Protein AF-A0A9X3EVM7-F1 (afdb_monomer_lite)

Sequence (196 aa):
MRPDPDLARRLELAEHIQRQWYPSWTSAWLKAVPASAVLESIHREALAEAGADPSALVTARRAVVQTFLEDHFSLCTPEDAPYCTFVDGTWRAIDRAEMLACADRLLATARARIVEVEAEEAAERAEAEQGGWLDAVSPSRLADRMIDLDALRRWFTAELWADPEPTWFTNTRPGFTGEPAVVGIDDHVITILWLP

pLDDT: mean 87.5, std 10.04, range [52.53, 96.94]

Structure (mmCIF, N/CA/C/O backbone):
data_AF-A0A9X3EVM7-F1
#
_entry.id   AF-A0A9X3EVM7-F1
#
loop_
_atom_site.group_PDB
_atom_site.id
_atom_site.type_symbol
_atom_site.label_atom_id
_atom_site.label_alt_id
_atom_site.label_comp_id
_atom_site.label_asym_id
_atom_site.label_entity_id
_atom_site.label_seq_id
_atom_site.pdbx_PDB_ins_code
_atom_site.Cartn_x
_atom_site.Cartn_y
_atom_site.Cartn_z
_atom_site.occupancy
_atom_site.B_iso_or_equiv
_atom_site.auth_seq_id
_atom_site.auth_comp_id
_atom_site.auth_asym_id
_atom_site.auth_atom_id
_atom_site.pdbx_PDB_model_num
ATOM 1 N N . MET A 1 1 ? 6.622 -7.339 -25.279 1.00 52.53 1 MET A N 1
ATOM 2 C CA . MET A 1 1 ? 5.806 -7.701 -24.101 1.00 52.53 1 MET A CA 1
ATOM 3 C C . MET A 1 1 ? 4.960 -8.913 -24.437 1.00 52.53 1 MET A C 1
ATOM 5 O O . MET A 1 1 ? 4.351 -8.918 -25.502 1.00 52.53 1 MET A O 1
ATOM 9 N N . ARG A 1 2 ? 4.942 -9.942 -23.582 1.00 54.25 2 ARG A N 1
ATOM 10 C CA . ARG A 1 2 ? 3.864 -10.941 -23.626 1.00 54.25 2 ARG A CA 1
ATOM 11 C C . ARG A 1 2 ? 2.599 -10.290 -23.047 1.00 54.25 2 ARG A C 1
ATOM 13 O O . ARG A 1 2 ? 2.745 -9.504 -22.117 1.00 54.25 2 ARG A O 1
ATOM 20 N N . PRO A 1 3 ? 1.406 -10.558 -23.597 1.00 61.84 3 PRO A N 1
ATOM 21 C CA . PRO A 1 3 ? 0.168 -10.067 -23.007 1.00 61.84 3 PRO A CA 1
ATOM 22 C C . PRO A 1 3 ? -0.021 -10.681 -21.615 1.00 61.84 3 PRO A C 1
ATOM 24 O O . PRO A 1 3 ? 0.099 -11.897 -21.469 1.00 61.84 3 PRO A O 1
ATOM 27 N N . ASP A 1 4 ? -0.287 -9.835 -20.620 1.00 74.44 4 ASP A N 1
ATOM 28 C CA . ASP A 1 4 ? -0.693 -10.249 -19.277 1.00 74.44 4 ASP A CA 1
ATOM 29 C C . ASP A 1 4 ? -2.170 -10.693 -19.335 1.00 74.44 4 ASP A C 1
ATOM 31 O O . ASP A 1 4 ? -3.042 -9.859 -19.609 1.00 74.44 4 ASP A O 1
ATOM 35 N N . PRO A 1 5 ? -2.466 -11.996 -19.152 1.00 72.38 5 PRO A N 1
ATOM 36 C CA . PRO A 1 5 ? -3.821 -12.527 -19.282 1.00 72.38 5 PRO A CA 1
ATOM 37 C C . PRO A 1 5 ? -4.778 -12.005 -18.201 1.00 72.38 5 PRO A C 1
ATOM 39 O O . PRO A 1 5 ? -5.986 -12.009 -18.429 1.00 72.38 5 PRO A O 1
ATOM 42 N N . ASP A 1 6 ? -4.253 -11.506 -17.078 1.00 86.56 6 ASP A N 1
ATOM 43 C CA . ASP A 1 6 ? -5.030 -11.043 -15.926 1.00 86.56 6 ASP A CA 1
ATOM 44 C C . ASP A 1 6 ? -5.002 -9.515 -15.762 1.00 86.56 6 ASP A C 1
ATOM 46 O O . ASP A 1 6 ? -5.509 -8.977 -14.774 1.00 86.56 6 ASP A O 1
ATOM 50 N N . LEU A 1 7 ? -4.470 -8.785 -16.749 1.00 90.06 7 LEU A N 1
ATOM 51 C CA . LEU A 1 7 ? -4.334 -7.328 -16.693 1.00 90.06 7 LEU A CA 1
ATOM 52 C C . LEU A 1 7 ? -5.656 -6.618 -16.372 1.00 90.06 7 LEU A C 1
ATOM 54 O O . LEU A 1 7 ? -5.685 -5.729 -15.526 1.00 90.06 7 LEU A O 1
ATOM 58 N N . ALA A 1 8 ? -6.757 -7.016 -17.015 1.00 92.06 8 ALA A N 1
ATOM 59 C CA . ALA A 1 8 ? -8.066 -6.404 -16.778 1.00 92.06 8 ALA A CA 1
ATOM 60 C C . ALA A 1 8 ? -8.492 -6.533 -15.306 1.00 92.06 8 ALA A C 1
ATOM 62 O O . ALA A 1 8 ? -8.832 -5.538 -14.671 1.00 92.06 8 ALA A O 1
ATOM 63 N N . ARG A 1 9 ? -8.356 -7.736 -14.733 1.00 92.62 9 ARG A N 1
ATOM 64 C CA . ARG A 1 9 ? -8.638 -8.002 -13.318 1.00 92.62 9 ARG A CA 1
ATOM 65 C C . ARG A 1 9 ? -7.741 -7.168 -12.402 1.00 92.62 9 ARG A C 1
ATOM 67 O O . ARG A 1 9 ? -8.215 -6.645 -11.398 1.00 92.62 9 ARG A O 1
ATOM 74 N N . ARG A 1 10 ? -6.448 -7.045 -12.716 1.00 92.38 10 ARG A N 1
ATOM 75 C CA . ARG A 1 10 ? -5.501 -6.247 -11.916 1.00 92.38 10 ARG A CA 1
ATOM 76 C C . ARG A 1 10 ? -5.881 -4.771 -11.896 1.00 92.38 10 ARG A C 1
ATOM 78 O O . ARG A 1 10 ? -5.820 -4.141 -10.844 1.00 92.38 10 ARG A O 1
ATOM 85 N N . LEU A 1 11 ? -6.296 -4.231 -13.040 1.00 93.50 11 LEU A N 1
ATOM 86 C CA . LEU A 1 11 ? -6.745 -2.844 -13.150 1.00 93.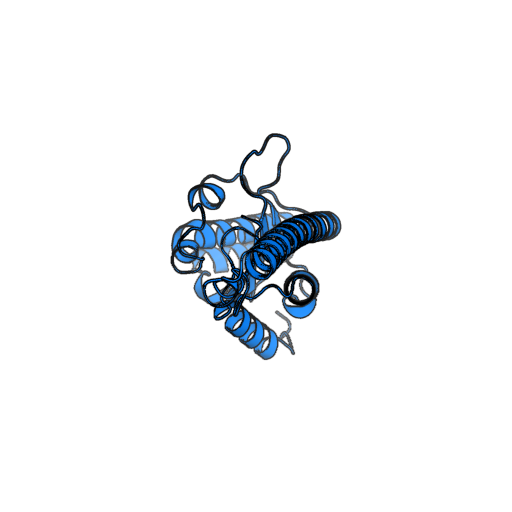50 11 LEU A CA 1
ATOM 87 C C . LEU A 1 11 ? -8.077 -2.617 -12.421 1.00 93.50 11 LEU A C 1
ATOM 89 O O . LEU A 1 11 ? -8.209 -1.621 -11.714 1.00 93.50 11 LEU A O 1
ATOM 93 N N . GLU A 1 12 ? -9.020 -3.557 -12.513 1.00 94.50 12 GLU A N 1
ATOM 94 C CA . GLU A 1 12 ? -10.265 -3.530 -11.731 1.00 94.50 12 GLU A CA 1
ATOM 95 C C . GLU A 1 12 ? -9.990 -3.586 -10.222 1.00 94.50 12 GLU A C 1
ATOM 97 O O . GLU A 1 12 ? -10.586 -2.834 -9.450 1.00 94.50 12 GLU A O 1
ATOM 102 N N . LEU A 1 13 ? -9.051 -4.433 -9.788 1.00 94.69 13 LEU A N 1
ATOM 103 C CA . LEU A 1 13 ? -8.625 -4.496 -8.393 1.00 94.69 13 LEU A CA 1
ATOM 104 C C . LEU A 1 13 ? -7.981 -3.177 -7.951 1.00 94.69 13 LEU A C 1
ATOM 106 O O . LEU A 1 13 ? -8.295 -2.682 -6.870 1.00 94.69 13 LEU A O 1
ATOM 110 N N . ALA A 1 14 ? -7.114 -2.588 -8.776 1.00 92.81 14 ALA A N 1
ATOM 111 C CA . ALA A 1 14 ? -6.500 -1.302 -8.472 1.00 92.81 14 ALA A CA 1
ATOM 112 C C . ALA A 1 14 ? -7.560 -0.199 -8.297 1.00 92.81 14 ALA A C 1
ATOM 114 O O . ALA A 1 14 ? -7.522 0.553 -7.324 1.00 92.81 14 ALA A O 1
ATOM 115 N N . GLU A 1 15 ? -8.560 -0.156 -9.178 1.00 91.88 15 GLU A N 1
ATOM 116 C CA . GLU A 1 15 ? -9.688 0.770 -9.068 1.00 91.88 15 GLU A CA 1
ATOM 117 C C . GLU A 1 15 ? -10.560 0.501 -7.829 1.00 91.88 15 GLU A C 1
ATOM 119 O O . GLU A 1 15 ? -11.020 1.435 -7.170 1.00 91.88 15 GLU A O 1
ATOM 124 N N . HIS A 1 16 ? -10.775 -0.765 -7.471 1.00 92.75 16 HIS A N 1
ATOM 125 C CA . HIS A 1 16 ? -11.493 -1.125 -6.252 1.00 92.75 16 HIS A CA 1
ATOM 126 C C . HIS A 1 16 ? -10.761 -0.644 -4.993 1.00 92.75 16 HIS A C 1
ATOM 128 O O . HIS A 1 16 ? -11.382 0.000 -4.143 1.00 92.75 16 HIS A O 1
ATOM 134 N N . ILE A 1 17 ? -9.455 -0.921 -4.894 1.00 91.88 17 ILE A N 1
ATOM 135 C CA . ILE A 1 17 ? -8.573 -0.461 -3.808 1.00 91.88 17 ILE A CA 1
ATOM 136 C C . ILE A 1 17 ? -8.649 1.060 -3.691 1.00 91.88 17 ILE A C 1
ATOM 138 O O . ILE A 1 17 ? -8.731 1.593 -2.586 1.00 91.88 17 ILE A O 1
ATOM 142 N N . GLN A 1 18 ? -8.684 1.752 -4.831 1.00 86.94 18 GLN A N 1
ATOM 143 C CA . GLN A 1 18 ? -8.706 3.204 -4.884 1.00 86.94 18 GLN A CA 1
ATOM 144 C C . GLN A 1 18 ? -9.937 3.845 -4.238 1.00 86.94 18 GLN A C 1
ATOM 146 O O . GLN A 1 18 ? -9.876 4.990 -3.791 1.00 86.94 18 GLN A O 1
ATOM 151 N N . ARG A 1 19 ? -11.061 3.133 -4.213 1.00 87.06 19 ARG A N 1
ATOM 152 C CA . ARG A 1 19 ? -12.331 3.633 -3.675 1.00 87.06 19 ARG A CA 1
ATOM 153 C C . ARG A 1 19 ? -12.513 3.311 -2.189 1.00 87.06 19 ARG A C 1
ATOM 155 O O . ARG A 1 19 ? -13.513 3.734 -1.614 1.00 87.06 19 ARG A O 1
ATOM 162 N N . GLN A 1 20 ? -11.598 2.551 -1.583 1.00 87.25 20 GLN A N 1
ATOM 163 C CA . GLN A 1 20 ? -11.695 2.173 -0.175 1.00 87.25 20 GLN A CA 1
ATOM 164 C C . GLN A 1 20 ? -11.363 3.349 0.742 1.00 87.25 20 GLN A C 1
ATOM 166 O O . GLN A 1 20 ? -10.470 4.147 0.457 1.00 87.25 20 GLN A O 1
ATOM 171 N N . TRP A 1 21 ? -12.069 3.425 1.870 1.00 85.12 21 TRP A N 1
ATOM 172 C CA . TRP A 1 21 ? -11.836 4.447 2.882 1.00 85.12 21 TRP A CA 1
ATOM 173 C C . TRP A 1 21 ? -11.027 3.880 4.040 1.00 85.12 21 TRP A C 1
ATOM 175 O O . TRP A 1 21 ? -11.500 3.006 4.764 1.00 85.12 21 TRP A O 1
ATOM 185 N N . TYR A 1 22 ? -9.815 4.385 4.232 1.00 83.44 22 TYR A N 1
ATOM 186 C CA . TYR A 1 22 ? -8.898 3.900 5.259 1.00 83.44 22 TYR A CA 1
ATOM 187 C C . TYR A 1 22 ? -8.886 4.836 6.472 1.00 83.44 22 TYR A C 1
ATOM 189 O O . TYR A 1 22 ? -9.041 6.050 6.310 1.00 83.44 22 TYR A O 1
ATOM 197 N N . PRO A 1 23 ? -8.707 4.316 7.695 1.00 78.06 23 PRO A N 1
ATOM 198 C CA . PRO A 1 23 ? -8.481 5.155 8.860 1.00 78.06 23 PRO A CA 1
ATOM 199 C C . PRO A 1 23 ? -7.069 5.753 8.797 1.00 78.06 23 PRO A C 1
ATOM 201 O O . PRO A 1 23 ? -6.090 5.045 8.566 1.00 78.06 23 PRO A O 1
ATOM 204 N N . SER A 1 24 ? -6.969 7.062 9.021 1.00 72.44 24 SER A N 1
ATOM 205 C CA . SER A 1 24 ? -5.742 7.835 8.803 1.00 72.44 24 SER A CA 1
ATOM 206 C C . SER A 1 24 ? -4.632 7.612 9.836 1.00 72.44 24 SER A C 1
ATOM 208 O O . SER A 1 24 ? -3.521 8.049 9.584 1.00 72.44 24 SER A O 1
ATOM 210 N N . TRP A 1 25 ? -4.888 6.938 10.966 1.00 78.19 25 TRP A N 1
ATOM 211 C CA . TRP A 1 25 ? -3.925 6.855 12.085 1.00 78.19 25 TRP A CA 1
ATOM 212 C C . TRP A 1 25 ? -3.721 5.447 12.679 1.00 78.19 25 TRP A C 1
ATOM 214 O O . TRP A 1 25 ? -2.685 5.170 13.291 1.00 78.19 25 TRP A O 1
ATOM 224 N N . THR A 1 26 ? -4.665 4.519 12.491 1.00 83.19 26 THR A N 1
ATOM 225 C CA . THR A 1 26 ? -4.619 3.185 13.129 1.00 83.19 26 THR A CA 1
ATOM 226 C C . THR A 1 26 ? -4.317 2.020 12.219 1.00 83.19 26 THR A C 1
ATOM 228 O O . THR A 1 26 ? -3.910 0.975 12.718 1.00 83.19 26 THR A O 1
ATOM 231 N N . SER A 1 27 ? -4.499 2.155 10.910 1.00 85.44 27 SER A N 1
ATOM 232 C CA . SER A 1 27 ? -4.288 1.042 9.987 1.00 85.44 27 SER A CA 1
ATOM 233 C C . SER A 1 27 ? -3.271 1.389 8.915 1.00 85.44 27 SER A C 1
ATOM 235 O O . SER A 1 27 ? -3.117 2.552 8.550 1.00 85.44 27 SER A O 1
ATOM 237 N N . ALA A 1 28 ? -2.638 0.361 8.361 1.00 90.38 28 ALA A N 1
ATOM 238 C CA . ALA A 1 28 ? -1.963 0.500 7.086 1.00 90.38 28 ALA A CA 1
ATOM 239 C C . ALA A 1 28 ? -3.005 0.647 5.974 1.00 90.38 28 ALA A C 1
ATOM 241 O O . ALA A 1 28 ? -4.069 0.029 6.034 1.00 90.38 28 ALA A O 1
ATOM 242 N N . TRP A 1 29 ? -2.674 1.390 4.926 1.00 88.94 29 TRP A N 1
ATOM 243 C CA . TRP A 1 29 ? -3.506 1.455 3.731 1.00 88.94 29 TRP A CA 1
ATOM 244 C C . TRP A 1 29 ? -2.706 1.247 2.463 1.00 88.94 29 TRP A C 1
ATOM 246 O O . TRP A 1 29 ? -1.479 1.372 2.428 1.00 88.94 29 TRP A O 1
ATOM 256 N N . LEU A 1 30 ? -3.447 0.889 1.419 1.00 91.62 30 LEU A N 1
ATOM 257 C CA . LEU A 1 30 ? -2.920 0.538 0.119 1.00 91.62 30 LEU A CA 1
ATOM 258 C C . LEU A 1 30 ? -3.487 1.477 -0.938 1.00 91.62 30 LEU A C 1
ATOM 260 O O . LEU A 1 30 ? -4.699 1.649 -1.066 1.00 91.62 30 LEU A O 1
ATOM 264 N N . LYS A 1 31 ? -2.586 2.021 -1.743 1.00 90.50 31 LYS A N 1
ATOM 265 C CA . LYS A 1 31 ? -2.892 2.680 -3.004 1.00 90.50 31 LYS A CA 1
ATOM 266 C C . LYS A 1 31 ? -2.546 1.763 -4.161 1.00 90.50 31 LYS A C 1
ATOM 268 O O . LYS A 1 31 ? -1.482 1.146 -4.146 1.00 90.50 31 LYS A O 1
ATOM 273 N N . ALA A 1 32 ? -3.366 1.774 -5.204 1.00 92.06 32 ALA A N 1
ATOM 274 C CA . ALA A 1 32 ? -3.038 1.150 -6.476 1.00 92.06 32 ALA A CA 1
ATOM 275 C C . ALA A 1 32 ? -3.565 2.009 -7.631 1.00 92.06 32 ALA A C 1
ATOM 277 O O . ALA A 1 32 ? -4.729 2.403 -7.623 1.00 92.06 32 ALA A O 1
ATOM 278 N N . VAL A 1 33 ? -2.717 2.316 -8.614 1.00 91.00 33 VAL A N 1
ATOM 279 C CA . VAL A 1 33 ? -3.104 3.066 -9.820 1.00 91.00 33 VAL A CA 1
ATOM 280 C C . VAL A 1 33 ? -2.552 2.410 -11.081 1.00 91.00 33 VAL A C 1
ATOM 282 O O . VAL A 1 33 ? -1.466 1.826 -11.036 1.00 91.00 33 VAL A O 1
ATOM 285 N N . PRO A 1 34 ? -3.245 2.541 -12.225 1.00 91.44 34 PRO A N 1
ATOM 286 C CA . PRO A 1 34 ? -2.669 2.188 -13.513 1.00 91.44 34 PRO A CA 1
ATOM 287 C C . PRO A 1 34 ? -1.401 3.009 -13.780 1.00 91.44 34 PRO A C 1
ATOM 289 O O . PRO A 1 34 ? -1.439 4.240 -13.749 1.00 91.44 34 PRO A O 1
ATOM 292 N N . ALA A 1 35 ? -0.289 2.353 -14.109 1.00 90.50 35 ALA A N 1
ATOM 293 C CA . ALA A 1 35 ? 0.967 3.019 -14.458 1.00 90.50 35 ALA A CA 1
ATOM 294 C C . ALA A 1 35 ? 0.794 3.957 -15.663 1.00 90.50 35 ALA A C 1
ATOM 296 O O . ALA A 1 35 ? 1.434 5.001 -15.744 1.00 90.50 35 ALA A O 1
ATOM 297 N N . SER A 1 36 ? -0.139 3.648 -16.569 1.00 89.81 36 SER A N 1
ATOM 298 C CA . SER A 1 36 ? -0.490 4.507 -17.705 1.00 89.81 36 SER A CA 1
ATOM 299 C C . SER A 1 36 ? -0.973 5.904 -17.313 1.00 89.81 36 SER A C 1
ATOM 301 O O . SER A 1 36 ? -0.904 6.799 -18.149 1.00 89.81 36 SER A O 1
ATOM 303 N N . ALA A 1 37 ? -1.464 6.094 -16.083 1.00 86.75 37 ALA A N 1
ATOM 304 C CA . ALA A 1 37 ? -1.860 7.405 -15.576 1.00 86.75 37 ALA A CA 1
ATOM 305 C C . ALA A 1 37 ? -0.655 8.306 -15.253 1.00 86.75 37 ALA A C 1
ATOM 307 O O . ALA A 1 37 ? -0.817 9.516 -15.234 1.00 86.75 37 ALA A O 1
ATOM 308 N N . VAL A 1 38 ? 0.531 7.722 -15.036 1.00 88.31 38 VAL A N 1
ATOM 309 C CA . VAL A 1 38 ? 1.767 8.420 -14.626 1.00 88.31 38 VAL A CA 1
ATOM 310 C C . VAL A 1 38 ? 2.847 8.371 -15.717 1.00 88.31 38 VAL A C 1
ATOM 312 O O . VAL A 1 38 ? 3.732 9.218 -15.789 1.00 88.31 38 VAL A O 1
ATOM 315 N N . LEU A 1 39 ? 2.824 7.355 -16.583 1.00 91.31 39 LEU A N 1
ATOM 316 C CA . LEU A 1 39 ? 3.845 7.165 -17.611 1.00 91.31 39 LEU A CA 1
ATOM 317 C C . LEU A 1 39 ? 3.788 8.259 -18.690 1.00 91.31 39 LEU A C 1
ATOM 319 O O . LEU A 1 39 ? 2.923 8.266 -19.570 1.00 91.31 39 LEU A O 1
ATOM 323 N N . GLU A 1 40 ? 4.791 9.129 -18.677 1.00 91.62 40 GLU A N 1
ATOM 324 C CA . GLU A 1 40 ? 5.072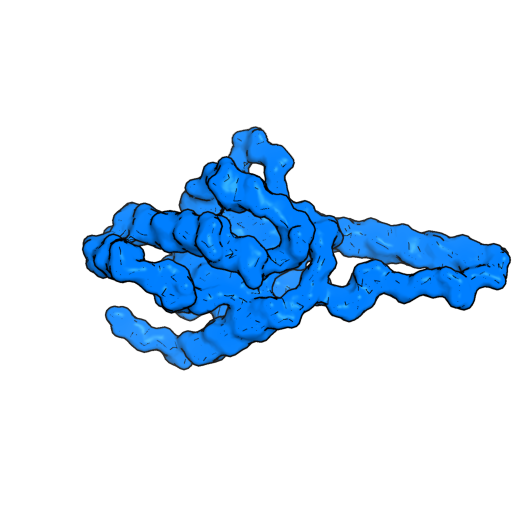 10.122 -19.709 1.00 91.62 40 GLU A CA 1
ATOM 325 C C . GLU A 1 40 ? 5.900 9.540 -20.867 1.00 91.62 40 GLU A C 1
ATOM 327 O O . GLU A 1 40 ? 6.330 8.384 -20.836 1.00 91.62 40 GLU A O 1
ATOM 332 N N . SER A 1 41 ? 6.120 10.320 -21.932 1.00 92.31 41 SER A N 1
ATOM 333 C CA . SER A 1 41 ? 6.954 9.890 -23.068 1.00 92.31 41 SER A CA 1
ATOM 334 C C . SER A 1 41 ? 8.375 9.534 -22.631 1.00 92.31 41 SER A C 1
ATOM 336 O O . SER A 1 41 ? 8.858 8.462 -22.986 1.00 92.31 41 SER A O 1
ATOM 338 N N . ILE A 1 42 ? 8.984 10.366 -21.782 1.00 92.56 42 ILE A N 1
ATOM 339 C CA . ILE A 1 42 ? 10.347 10.163 -21.275 1.00 92.56 42 ILE A CA 1
ATOM 340 C C . ILE A 1 42 ? 10.486 8.854 -20.484 1.00 92.56 42 ILE A C 1
ATOM 342 O O . ILE A 1 42 ? 11.478 8.142 -20.619 1.00 92.56 42 ILE A O 1
ATOM 346 N N . HIS A 1 43 ? 9.458 8.472 -19.722 1.00 94.31 43 HIS A N 1
ATOM 347 C CA . HIS A 1 43 ? 9.441 7.206 -18.990 1.00 94.31 43 HIS A CA 1
ATOM 348 C C . HIS A 1 43 ? 9.381 6.003 -19.928 1.00 94.31 43 HIS A C 1
ATOM 350 O O . HIS A 1 43 ? 10.081 5.015 -19.718 1.00 94.31 43 HIS A O 1
ATOM 356 N N . ARG A 1 44 ? 8.555 6.081 -20.978 1.00 92.62 44 ARG A N 1
ATOM 357 C CA . ARG A 1 44 ? 8.431 5.001 -21.966 1.00 92.62 44 ARG A CA 1
ATOM 358 C C . ARG A 1 44 ? 9.729 4.797 -22.739 1.00 92.62 44 ARG A C 1
ATOM 360 O O . ARG A 1 44 ? 10.110 3.653 -22.961 1.00 92.62 44 ARG A O 1
ATOM 367 N N . GLU A 1 45 ? 10.395 5.883 -23.120 1.00 93.31 45 GLU A N 1
ATOM 368 C CA . GLU A 1 45 ? 11.702 5.843 -23.782 1.00 93.31 45 GLU A CA 1
ATOM 369 C C . GLU A 1 45 ? 12.751 5.198 -22.871 1.00 93.31 45 GLU A C 1
ATOM 371 O O . GLU A 1 45 ? 13.359 4.205 -23.262 1.00 93.31 45 GLU A O 1
ATOM 376 N N . ALA A 1 46 ? 12.870 5.655 -21.620 1.00 93.00 46 ALA A N 1
ATOM 377 C CA . ALA A 1 46 ? 13.816 5.092 -20.656 1.00 93.00 46 ALA A CA 1
ATOM 378 C C . ALA A 1 46 ? 13.566 3.598 -20.366 1.00 93.00 46 ALA A C 1
ATOM 380 O O . ALA A 1 46 ? 14.510 2.813 -20.284 1.00 93.00 46 ALA A O 1
ATOM 381 N N . LEU A 1 47 ? 12.302 3.178 -20.234 1.00 92.25 47 LEU A N 1
ATOM 382 C CA . LEU A 1 47 ? 11.939 1.766 -20.053 1.00 92.25 47 LEU A CA 1
ATOM 383 C C . LEU A 1 47 ? 12.261 0.926 -21.299 1.00 92.25 47 LEU A C 1
ATOM 385 O O . LEU A 1 47 ? 12.727 -0.206 -21.174 1.00 92.25 47 LEU A O 1
ATOM 389 N N . ALA A 1 48 ? 12.041 1.471 -22.499 1.00 91.38 48 ALA A N 1
ATOM 390 C CA . ALA A 1 48 ? 12.373 0.795 -23.750 1.00 91.38 48 ALA A CA 1
ATOM 391 C C . ALA A 1 48 ? 13.891 0.648 -23.941 1.00 91.38 48 ALA A C 1
ATOM 393 O O . ALA A 1 48 ? 14.348 -0.419 -24.354 1.00 91.38 48 ALA A O 1
ATOM 394 N N . GLU A 1 49 ? 14.666 1.684 -23.612 1.00 93.94 49 GLU A N 1
ATOM 395 C CA . GLU A 1 49 ? 16.132 1.674 -23.660 1.00 93.94 49 GLU A CA 1
ATOM 396 C C . GLU A 1 49 ? 16.742 0.712 -22.638 1.00 93.94 49 GLU A C 1
ATOM 398 O O . GLU A 1 49 ? 17.688 -0.006 -22.961 1.00 93.94 49 GLU A O 1
ATOM 403 N N . ALA A 1 50 ? 16.177 0.650 -21.428 1.00 91.31 50 ALA A N 1
ATOM 404 C CA . ALA A 1 50 ? 16.599 -0.296 -20.400 1.00 91.31 50 ALA A CA 1
ATOM 405 C C . ALA A 1 50 ? 16.454 -1.757 -20.860 1.00 91.31 50 ALA A C 1
ATOM 407 O O . ALA A 1 50 ? 17.270 -2.612 -20.507 1.00 91.31 50 ALA A O 1
ATOM 408 N N . GLY A 1 51 ? 15.433 -2.050 -21.671 1.00 87.62 51 GLY A N 1
ATOM 409 C CA . GLY A 1 51 ? 15.209 -3.370 -22.244 1.00 87.62 51 GLY A CA 1
ATOM 410 C C . GLY A 1 51 ? 15.111 -4.450 -21.165 1.00 87.62 51 GLY A C 1
ATOM 411 O O . GLY A 1 51 ? 14.165 -4.474 -20.385 1.00 87.62 51 GLY A O 1
ATOM 412 N N . ALA A 1 52 ? 16.083 -5.364 -21.142 1.00 86.94 52 ALA A N 1
ATOM 413 C CA . ALA A 1 52 ? 16.164 -6.441 -20.154 1.00 86.94 52 ALA A CA 1
ATOM 414 C C . ALA A 1 52 ? 17.287 -6.244 -19.118 1.00 86.94 52 ALA A C 1
ATOM 416 O O . ALA A 1 52 ? 17.520 -7.153 -18.323 1.00 86.94 52 ALA A O 1
ATOM 417 N N . ASP A 1 53 ? 18.002 -5.111 -19.129 1.00 91.75 53 ASP A N 1
ATOM 418 C CA . ASP A 1 53 ? 19.040 -4.830 -18.132 1.00 91.75 53 ASP A CA 1
ATOM 419 C C . ASP A 1 53 ? 18.401 -4.501 -16.770 1.00 91.75 53 ASP A C 1
ATOM 421 O O . ASP A 1 53 ? 17.729 -3.471 -16.641 1.00 91.75 53 ASP A O 1
ATOM 425 N N . PRO A 1 54 ? 18.622 -5.321 -15.724 1.00 89.31 54 PRO A N 1
ATOM 426 C CA . PRO A 1 54 ? 18.017 -5.091 -14.416 1.00 89.31 54 PRO A CA 1
ATOM 427 C C . PRO A 1 54 ? 18.395 -3.738 -13.800 1.00 89.31 54 PRO A C 1
ATOM 429 O O . PRO A 1 54 ? 17.558 -3.094 -13.167 1.00 89.31 54 PRO A O 1
ATOM 432 N N . SER A 1 55 ? 19.638 -3.282 -13.987 1.00 91.69 55 SER A N 1
ATOM 433 C CA . SER A 1 55 ? 20.108 -2.024 -13.392 1.00 91.69 55 SER A CA 1
ATOM 434 C C . SER A 1 55 ? 19.455 -0.809 -14.056 1.00 91.69 55 SER A C 1
ATOM 436 O O . SER A 1 55 ? 18.990 0.110 -13.369 1.00 91.69 55 SER A O 1
ATOM 438 N N . ALA A 1 56 ? 19.380 -0.805 -15.388 1.00 92.94 56 ALA A N 1
ATOM 439 C CA . ALA A 1 56 ? 18.665 0.225 -16.128 1.00 92.94 56 ALA A CA 1
ATOM 440 C C . ALA A 1 56 ? 17.159 0.212 -15.817 1.00 92.94 56 ALA A C 1
ATOM 442 O O . ALA A 1 56 ? 16.584 1.279 -15.603 1.00 92.94 56 ALA A O 1
ATOM 443 N N . LEU A 1 57 ? 16.532 -0.964 -15.685 1.00 92.19 57 LEU A N 1
ATOM 444 C CA . LEU A 1 57 ? 15.109 -1.076 -15.335 1.00 92.19 57 LEU A CA 1
ATOM 445 C C . LEU A 1 57 ? 14.797 -0.486 -13.957 1.00 92.19 57 LEU A C 1
ATOM 447 O O . LEU A 1 57 ? 13.826 0.258 -13.822 1.00 92.19 57 LEU A O 1
ATOM 451 N N . VAL A 1 58 ? 15.627 -0.756 -12.942 1.00 93.56 58 VAL A N 1
ATOM 452 C CA . VAL A 1 58 ? 15.467 -0.143 -11.610 1.00 93.56 58 VAL A CA 1
ATOM 453 C C . VAL A 1 58 ? 15.571 1.378 -11.694 1.00 93.56 58 VAL A C 1
ATOM 455 O O . VAL A 1 58 ? 14.796 2.082 -11.048 1.00 93.56 58 VAL A O 1
ATOM 458 N N . THR A 1 59 ? 16.503 1.891 -12.499 1.00 93.50 59 THR A N 1
ATOM 459 C CA . THR A 1 59 ? 16.696 3.336 -12.682 1.00 93.50 59 THR A CA 1
ATOM 460 C C . THR A 1 59 ? 15.482 3.976 -13.355 1.00 93.50 59 THR A C 1
ATOM 462 O O . THR A 1 59 ? 14.944 4.954 -12.837 1.00 93.50 59 THR A O 1
ATOM 465 N N . ALA A 1 60 ? 14.998 3.393 -14.453 1.00 93.69 60 ALA A N 1
ATOM 466 C CA . ALA A 1 60 ? 13.824 3.883 -15.171 1.00 93.69 60 ALA A CA 1
ATOM 467 C C . ALA A 1 60 ? 12.557 3.823 -14.300 1.00 93.69 60 ALA A C 1
ATOM 469 O O . ALA A 1 60 ? 11.829 4.806 -14.194 1.00 93.69 60 ALA A O 1
ATOM 470 N N . ARG A 1 61 ? 12.319 2.707 -13.598 1.00 93.62 61 ARG A N 1
ATOM 471 C CA . ARG A 1 61 ? 11.163 2.553 -12.698 1.00 93.62 61 ARG A CA 1
ATOM 472 C C . ARG A 1 61 ? 11.224 3.485 -11.491 1.00 93.62 61 ARG A C 1
ATOM 474 O O . ARG A 1 61 ? 10.181 3.962 -11.053 1.00 93.62 61 ARG A O 1
ATOM 481 N N . ARG A 1 62 ? 12.420 3.802 -10.981 1.00 92.69 62 ARG A N 1
ATOM 482 C CA . ARG A 1 62 ? 12.580 4.821 -9.933 1.00 92.69 62 ARG A CA 1
ATOM 483 C C . ARG A 1 62 ? 12.099 6.190 -10.406 1.00 92.69 62 ARG A C 1
ATOM 485 O O . ARG A 1 62 ? 11.418 6.858 -9.639 1.00 92.69 62 ARG A O 1
ATOM 492 N N . ALA A 1 63 ? 12.422 6.589 -11.637 1.00 92.00 63 ALA A N 1
ATOM 493 C CA . ALA A 1 63 ? 11.966 7.868 -12.183 1.00 92.00 63 ALA A CA 1
ATOM 494 C C . ALA A 1 63 ? 10.431 7.936 -12.252 1.00 92.00 63 ALA A C 1
ATOM 496 O O . ALA A 1 63 ? 9.841 8.914 -11.812 1.00 92.00 63 ALA A O 1
ATOM 497 N N . VAL A 1 64 ? 9.774 6.849 -12.678 1.00 92.81 64 VAL A N 1
ATOM 498 C CA . VAL A 1 64 ? 8.301 6.775 -12.694 1.00 92.81 64 VAL A CA 1
ATOM 499 C C . VAL A 1 64 ? 7.706 6.896 -11.290 1.00 92.81 64 VAL A C 1
ATOM 501 O O . VAL A 1 64 ? 6.719 7.602 -11.095 1.00 92.81 64 VAL A O 1
ATOM 504 N N . VAL A 1 65 ? 8.301 6.220 -10.300 1.00 90.88 65 VAL A N 1
ATOM 505 C CA . VAL A 1 65 ? 7.874 6.343 -8.897 1.00 90.88 65 VAL A CA 1
ATOM 506 C C . VAL A 1 65 ? 8.048 7.775 -8.402 1.00 90.88 65 VAL A C 1
ATOM 508 O O . VAL A 1 65 ? 7.160 8.279 -7.726 1.00 90.88 65 VAL A O 1
ATOM 511 N N . GLN A 1 66 ? 9.141 8.446 -8.760 1.00 89.38 66 GLN A N 1
ATOM 512 C CA . GLN A 1 66 ? 9.359 9.837 -8.381 1.00 89.38 66 GLN A CA 1
ATOM 513 C C . GLN A 1 66 ? 8.255 10.753 -8.933 1.00 89.38 66 GLN A C 1
ATOM 515 O O . GLN A 1 66 ? 7.612 11.445 -8.149 1.00 89.38 66 GLN A O 1
ATOM 520 N N . THR A 1 67 ? 7.930 10.669 -10.227 1.00 89.75 67 THR A N 1
ATOM 521 C CA . THR A 1 67 ? 6.812 11.433 -10.819 1.00 89.75 67 THR A CA 1
ATOM 522 C C . THR A 1 67 ? 5.465 11.092 -10.181 1.00 89.75 67 THR A C 1
ATOM 524 O O . THR A 1 67 ? 4.632 11.969 -9.951 1.00 89.75 67 THR A O 1
ATOM 527 N N . PHE A 1 68 ? 5.220 9.818 -9.856 1.00 88.94 68 PHE A N 1
ATOM 528 C CA . PHE A 1 68 ? 4.006 9.432 -9.136 1.00 88.94 68 PHE A CA 1
ATOM 529 C C . PHE A 1 68 ? 3.903 10.152 -7.783 1.00 88.94 68 PHE A C 1
ATOM 531 O O . PHE A 1 68 ? 2.847 10.697 -7.459 1.00 88.94 68 PHE A O 1
ATOM 538 N N . LEU A 1 69 ? 4.989 10.159 -7.006 1.00 86.44 69 LEU A N 1
ATOM 539 C CA . LEU A 1 69 ? 5.025 10.770 -5.678 1.00 86.44 69 LEU A CA 1
ATOM 540 C C . LEU A 1 69 ? 4.915 12.300 -5.728 1.00 86.44 69 LEU A C 1
ATOM 542 O O . LEU A 1 69 ? 4.274 12.873 -4.854 1.00 86.44 69 LEU A O 1
ATOM 546 N N . GLU A 1 70 ? 5.500 12.944 -6.738 1.00 84.19 70 GLU A N 1
ATOM 547 C CA . GLU A 1 70 ? 5.537 14.407 -6.865 1.00 84.19 70 GLU A CA 1
ATOM 548 C C . GLU A 1 70 ? 4.248 15.006 -7.456 1.00 84.19 70 GLU A C 1
ATOM 550 O O . GLU A 1 70 ? 3.809 16.058 -6.992 1.00 84.19 70 GLU A O 1
ATOM 555 N N . ASP A 1 71 ? 3.615 14.335 -8.425 1.00 82.75 71 ASP A N 1
ATOM 556 C CA . ASP A 1 71 ? 2.522 14.938 -9.209 1.00 82.75 71 ASP A CA 1
ATOM 557 C C . ASP A 1 71 ? 1.152 14.285 -8.985 1.00 82.75 71 ASP A C 1
ATOM 559 O O . ASP A 1 71 ? 0.113 14.916 -9.187 1.00 82.75 71 ASP A O 1
ATOM 563 N N . HIS A 1 72 ? 1.119 13.013 -8.575 1.00 79.19 72 HIS A N 1
ATOM 564 C CA . HIS A 1 72 ? -0.120 12.226 -8.549 1.00 79.19 72 HIS A CA 1
ATOM 565 C C . HIS A 1 72 ? -0.549 11.829 -7.139 1.00 79.19 72 HIS A C 1
ATOM 567 O O . HIS A 1 72 ? -1.740 11.639 -6.892 1.00 79.19 72 HIS A O 1
ATOM 573 N N . PHE A 1 73 ? 0.397 11.699 -6.210 1.00 79.75 73 PHE A N 1
ATOM 574 C CA . PHE A 1 73 ? 0.157 11.150 -4.879 1.00 79.75 73 PHE A CA 1
ATOM 575 C C . PHE A 1 73 ? -0.798 11.998 -4.024 1.00 79.75 73 PHE A C 1
ATOM 577 O O . PHE A 1 73 ? -1.652 11.436 -3.343 1.00 79.75 73 PHE A O 1
ATOM 584 N N . SER A 1 74 ? -0.745 13.330 -4.120 1.00 75.06 74 SER A N 1
ATOM 585 C CA . SER A 1 74 ? -1.616 14.238 -3.348 1.00 75.06 74 SER A CA 1
ATOM 586 C C . SER A 1 74 ? -3.102 14.136 -3.711 1.00 75.06 74 SER A C 1
ATOM 588 O O . SER A 1 74 ? -3.963 14.296 -2.854 1.00 75.06 74 SER A O 1
ATOM 590 N N . LEU A 1 75 ? -3.428 13.803 -4.964 1.00 72.19 75 LEU A N 1
ATOM 591 C CA . LEU A 1 75 ? -4.811 13.615 -5.437 1.00 72.19 75 LEU A CA 1
ATOM 592 C C . LEU A 1 75 ? -5.422 12.282 -4.983 1.00 72.19 75 LEU A C 1
ATOM 594 O O . LEU A 1 75 ? -6.524 11.904 -5.379 1.00 72.19 75 LEU A O 1
ATOM 598 N N . CYS A 1 76 ? -4.643 11.513 -4.235 1.00 68.94 76 CYS A N 1
ATOM 599 C CA . CYS A 1 76 ? -4.710 10.074 -4.242 1.00 68.94 76 CYS A CA 1
ATOM 600 C C . CYS A 1 76 ? -4.614 9.467 -2.839 1.00 68.94 76 CYS A C 1
ATOM 602 O O . CYS A 1 76 ? -4.781 8.249 -2.737 1.00 68.94 76 CYS A O 1
ATOM 604 N N . THR A 1 77 ? -4.358 10.277 -1.812 1.00 70.81 77 THR A N 1
ATOM 605 C CA . THR A 1 77 ? -4.159 9.888 -0.412 1.00 70.81 77 THR A CA 1
ATOM 606 C C . THR A 1 77 ? -5.345 10.278 0.470 1.00 70.81 77 THR A C 1
ATOM 608 O O . THR A 1 77 ? -6.118 11.160 0.096 1.00 70.81 77 THR A O 1
ATOM 611 N N . PRO A 1 78 ? -5.474 9.684 1.672 1.00 66.06 78 PRO A N 1
ATOM 612 C CA . PRO A 1 78 ? -6.261 10.288 2.745 1.00 66.06 78 PRO A CA 1
ATOM 613 C C . PRO A 1 78 ? -5.818 11.743 2.982 1.00 66.06 78 PRO A C 1
ATOM 615 O O . PRO A 1 78 ? -4.633 12.047 2.824 1.00 66.06 78 PRO A O 1
ATOM 618 N N . GLU A 1 79 ? -6.753 12.619 3.363 1.00 61.25 79 GLU A N 1
ATOM 619 C CA . GLU A 1 79 ? -6.525 14.072 3.523 1.00 61.25 79 GLU A CA 1
ATOM 620 C C . GLU A 1 79 ? -5.348 14.410 4.460 1.00 61.25 79 GLU A C 1
ATOM 622 O O . GLU A 1 79 ? -4.687 15.427 4.270 1.00 61.25 79 GLU A O 1
ATOM 627 N N . ASP A 1 80 ? -5.036 13.518 5.406 1.00 61.38 80 ASP A N 1
ATOM 628 C CA . ASP A 1 80 ? -4.006 13.713 6.431 1.00 61.38 80 ASP A CA 1
ATOM 629 C C . ASP A 1 80 ? -2.664 13.018 6.133 1.00 61.38 80 ASP A C 1
ATOM 631 O O . ASP A 1 80 ? -1.802 12.951 7.010 1.00 61.38 80 ASP A O 1
ATOM 635 N N . ALA A 1 81 ? -2.450 12.463 4.932 1.00 68.19 81 ALA A N 1
ATOM 636 C CA . ALA A 1 81 ? -1.162 11.838 4.632 1.00 68.19 81 ALA A CA 1
ATOM 637 C C . ALA A 1 81 ? -0.031 12.894 4.655 1.00 68.19 81 ALA A C 1
ATOM 639 O O . ALA A 1 81 ? -0.102 13.873 3.904 1.00 68.19 81 ALA A O 1
ATOM 640 N N . PRO A 1 82 ? 1.033 12.722 5.466 1.00 69.44 82 PRO A N 1
ATOM 641 C CA . PRO A 1 82 ? 2.134 13.665 5.558 1.00 69.44 82 PRO A CA 1
ATOM 642 C C . PRO A 1 82 ? 2.938 13.617 4.261 1.00 69.44 82 PRO A C 1
ATOM 644 O O . PRO A 1 82 ? 3.855 12.816 4.091 1.00 69.44 82 PRO A O 1
ATOM 647 N N . TYR A 1 83 ? 2.570 14.490 3.326 1.00 67.81 83 TYR A N 1
ATOM 648 C CA . TYR A 1 83 ? 3.115 14.546 1.972 1.00 67.81 83 TYR A CA 1
ATOM 649 C C .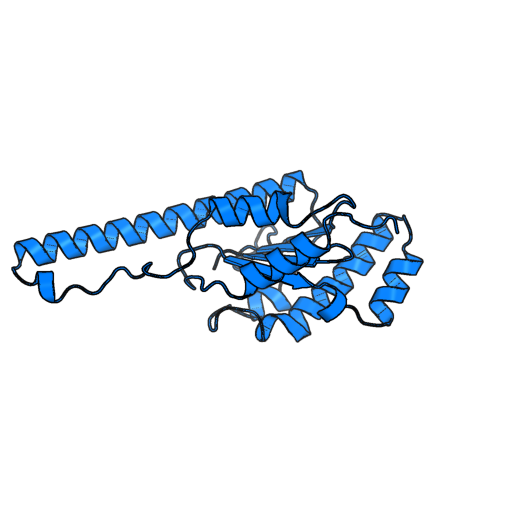 TYR A 1 83 ? 4.650 14.579 1.952 1.00 67.81 83 TYR A C 1
ATOM 651 O O . TYR A 1 83 ? 5.280 13.861 1.175 1.00 67.81 83 TYR A O 1
ATOM 659 N N . CYS A 1 84 ? 5.252 15.329 2.883 1.00 67.31 84 CYS A N 1
ATOM 660 C CA . CYS A 1 84 ? 6.702 15.437 3.059 1.00 67.31 84 CYS A CA 1
ATOM 661 C C . CYS A 1 84 ? 7.394 14.084 3.298 1.00 67.31 84 CYS A C 1
ATOM 663 O O . CYS A 1 84 ? 8.501 13.873 2.813 1.00 67.31 84 CYS A O 1
ATOM 665 N N . THR A 1 85 ? 6.738 13.116 3.948 1.00 66.62 85 THR A N 1
ATOM 666 C CA . THR A 1 85 ? 7.285 11.763 4.168 1.00 66.62 85 THR A CA 1
ATOM 667 C C . THR A 1 85 ? 7.609 11.041 2.857 1.00 66.62 85 THR A C 1
ATOM 669 O O . THR A 1 85 ? 8.517 10.203 2.809 1.00 66.62 85 THR A O 1
ATOM 672 N N . PHE A 1 86 ? 6.880 11.365 1.789 1.00 76.50 86 PHE A N 1
ATOM 673 C CA . PHE A 1 86 ? 6.966 10.683 0.504 1.00 76.50 86 PHE A CA 1
ATOM 674 C C . PHE A 1 86 ? 7.852 11.419 -0.491 1.00 76.50 86 PHE A C 1
ATOM 676 O O . PHE A 1 86 ? 8.673 10.767 -1.140 1.00 76.50 86 PHE A O 1
ATOM 683 N N . VAL A 1 87 ? 7.724 12.747 -0.573 1.00 69.69 87 VAL A N 1
ATOM 684 C CA . VAL A 1 87 ? 8.503 13.572 -1.513 1.00 69.69 87 VAL A CA 1
ATOM 685 C C . VAL A 1 87 ? 9.919 13.871 -1.018 1.00 69.69 87 VAL A C 1
ATOM 687 O O . VAL A 1 87 ? 10.841 13.912 -1.825 1.00 69.69 87 VAL A O 1
ATOM 690 N N . ASP A 1 88 ? 10.131 13.969 0.300 1.00 67.38 88 ASP A N 1
ATOM 691 C CA . ASP A 1 88 ? 11.464 14.207 0.880 1.00 67.38 88 ASP A CA 1
ATOM 692 C C . ASP A 1 88 ? 12.171 12.893 1.281 1.00 67.38 88 ASP A C 1
ATOM 694 O O . ASP A 1 88 ? 13.321 12.879 1.737 1.00 67.38 88 ASP A O 1
ATOM 698 N N . GLY A 1 89 ? 11.480 11.759 1.128 1.00 67.06 89 GLY A N 1
ATOM 699 C CA . GLY A 1 89 ? 11.977 10.430 1.465 1.00 67.06 89 GLY A CA 1
ATOM 700 C C . GLY A 1 89 ? 13.084 9.947 0.523 1.00 67.06 89 GLY A C 1
ATOM 701 O O . GLY A 1 89 ? 13.010 10.077 -0.696 1.00 67.06 89 GLY A O 1
ATOM 702 N N . THR A 1 90 ? 14.124 9.308 1.072 1.00 77.94 90 THR A N 1
ATOM 703 C CA . THR A 1 90 ? 15.145 8.636 0.250 1.00 77.94 90 THR A CA 1
ATOM 704 C C . THR A 1 90 ? 14.698 7.214 -0.087 1.00 77.94 90 THR A C 1
ATOM 706 O O . THR A 1 90 ? 14.855 6.303 0.727 1.00 77.94 90 THR A O 1
ATOM 709 N N . TRP A 1 91 ? 14.173 7.013 -1.295 1.00 86.62 91 TRP A N 1
ATOM 710 C CA . TRP A 1 91 ? 13.707 5.711 -1.772 1.00 86.62 91 TRP A CA 1
ATOM 711 C C . TRP A 1 91 ? 14.846 4.869 -2.348 1.00 86.62 91 TRP A C 1
ATOM 713 O O . TRP A 1 91 ? 15.543 5.274 -3.282 1.00 86.62 91 TRP A O 1
ATOM 723 N N . ARG A 1 92 ? 15.019 3.654 -1.826 1.00 90.38 92 ARG A N 1
ATOM 724 C CA . ARG A 1 92 ? 15.972 2.669 -2.360 1.00 90.38 92 ARG A CA 1
ATOM 725 C C . ARG A 1 92 ? 15.244 1.449 -2.889 1.00 90.38 92 ARG A C 1
ATOM 727 O O . ARG A 1 92 ? 14.190 1.102 -2.369 1.00 90.38 92 ARG A O 1
ATOM 734 N N . ALA A 1 93 ? 15.833 0.805 -3.892 1.00 93.69 93 ALA A N 1
ATOM 735 C CA . ALA A 1 93 ? 15.323 -0.469 -4.377 1.00 93.69 93 ALA A CA 1
ATOM 736 C C . ALA A 1 93 ? 15.566 -1.563 -3.328 1.00 93.69 93 ALA A C 1
ATOM 738 O O . ALA A 1 93 ? 16.579 -1.519 -2.620 1.00 93.69 93 ALA A O 1
ATOM 739 N N . ILE A 1 94 ? 14.643 -2.515 -3.244 1.00 94.31 94 ILE A N 1
ATOM 740 C CA . ILE A 1 94 ? 14.708 -3.675 -2.351 1.00 94.31 94 ILE A CA 1
ATOM 741 C C . ILE A 1 94 ? 14.330 -4.941 -3.112 1.00 94.31 94 ILE A C 1
ATOM 743 O O . ILE A 1 94 ? 13.624 -4.875 -4.120 1.00 94.31 94 ILE A O 1
ATOM 747 N N . ASP A 1 95 ? 14.800 -6.087 -2.629 1.00 93.25 95 ASP A N 1
ATOM 748 C CA . ASP A 1 95 ? 14.387 -7.376 -3.172 1.00 93.25 95 ASP A CA 1
ATOM 749 C C . ASP A 1 95 ? 13.015 -7.810 -2.627 1.00 93.25 95 ASP A C 1
ATOM 751 O O . ASP A 1 95 ? 12.447 -7.203 -1.711 1.00 93.25 95 ASP A O 1
ATOM 755 N N . ARG A 1 96 ? 12.467 -8.886 -3.200 1.00 93.00 96 ARG A N 1
ATOM 756 C CA . ARG A 1 96 ? 11.161 -9.418 -2.804 1.00 93.00 96 ARG A CA 1
ATOM 757 C C . ARG A 1 96 ? 11.118 -9.859 -1.339 1.00 93.00 96 ARG A C 1
ATOM 759 O O . ARG A 1 96 ? 10.078 -9.719 -0.699 1.00 93.00 96 ARG A O 1
ATOM 766 N N . ALA A 1 97 ? 12.202 -10.424 -0.811 1.00 94.38 97 ALA A N 1
ATOM 767 C CA . ALA A 1 97 ? 12.233 -10.930 0.559 1.00 94.38 97 ALA A CA 1
ATOM 768 C C . ALA A 1 97 ? 12.198 -9.774 1.566 1.00 94.38 97 ALA A C 1
ATOM 770 O O . ALA A 1 97 ? 11.426 -9.808 2.525 1.00 94.38 97 ALA A O 1
ATOM 771 N N . GLU A 1 98 ? 12.977 -8.725 1.313 1.00 94.81 98 GLU A N 1
ATOM 772 C CA . GLU A 1 98 ? 12.961 -7.493 2.090 1.00 94.81 98 GLU A CA 1
ATOM 773 C C . GLU A 1 98 ? 11.613 -6.774 1.967 1.00 94.81 98 GLU A C 1
ATOM 775 O O . GLU A 1 98 ? 11.059 -6.354 2.982 1.00 94.81 98 GLU A O 1
ATOM 780 N N . MET A 1 99 ? 11.033 -6.705 0.764 1.00 94.00 99 MET A N 1
ATOM 781 C CA . MET A 1 99 ? 9.689 -6.160 0.556 1.00 94.00 99 MET A CA 1
ATOM 782 C C . MET A 1 99 ? 8.643 -6.862 1.425 1.00 94.00 99 MET A C 1
ATOM 784 O O . MET A 1 99 ? 7.879 -6.190 2.121 1.00 94.00 99 MET A O 1
ATOM 788 N N . LEU A 1 100 ? 8.629 -8.198 1.426 1.00 95.69 100 LEU A N 1
ATOM 789 C CA . LEU A 1 100 ? 7.694 -8.980 2.236 1.00 95.69 100 LEU A CA 1
ATOM 790 C C . LEU A 1 100 ? 7.905 -8.717 3.730 1.00 95.69 100 LEU A C 1
ATOM 792 O O . LEU A 1 100 ? 6.937 -8.492 4.451 1.00 95.69 100 LEU A O 1
ATOM 796 N N . ALA A 1 101 ? 9.160 -8.664 4.183 1.00 94.56 101 ALA A N 1
ATOM 797 C CA . ALA A 1 101 ? 9.483 -8.361 5.574 1.00 94.56 101 ALA A CA 1
ATOM 798 C C . ALA A 1 101 ? 9.053 -6.942 5.987 1.00 94.56 101 ALA A C 1
ATOM 800 O O . ALA A 1 101 ? 8.621 -6.733 7.124 1.00 94.56 101 ALA A O 1
ATOM 801 N N . CYS A 1 102 ? 9.165 -5.961 5.088 1.00 93.94 102 CYS A N 1
ATOM 802 C CA . CYS A 1 102 ? 8.643 -4.616 5.306 1.00 93.94 102 CYS A CA 1
ATOM 803 C C . CYS A 1 102 ? 7.113 -4.638 5.395 1.00 93.94 102 CYS A C 1
ATOM 805 O O . CYS A 1 102 ? 6.573 -4.162 6.389 1.00 93.94 102 CYS A O 1
ATOM 807 N N . ALA A 1 103 ? 6.422 -5.233 4.418 1.00 95.12 103 ALA A N 1
ATOM 808 C CA . ALA A 1 103 ? 4.961 -5.318 4.400 1.00 95.12 103 ALA A CA 1
ATOM 809 C C . ALA A 1 103 ? 4.403 -6.014 5.653 1.00 95.12 103 ALA A C 1
ATOM 811 O O . ALA A 1 103 ? 3.502 -5.486 6.302 1.00 95.12 103 ALA A O 1
ATOM 812 N N . ASP A 1 104 ? 4.984 -7.148 6.048 1.00 95.94 104 ASP A N 1
ATOM 813 C CA . ASP A 1 104 ? 4.568 -7.887 7.243 1.00 95.94 104 ASP A CA 1
ATOM 814 C C . ASP A 1 104 ? 4.761 -7.050 8.519 1.00 95.94 104 ASP A C 1
ATOM 816 O O . ASP A 1 104 ? 3.904 -7.060 9.402 1.00 95.94 104 ASP A O 1
ATOM 820 N N . ARG A 1 105 ? 5.843 -6.264 8.608 1.00 94.44 105 ARG A N 1
ATOM 821 C CA . ARG A 1 105 ? 6.082 -5.360 9.744 1.00 94.44 105 ARG A CA 1
ATOM 822 C C . ARG A 1 105 ? 5.064 -4.225 9.800 1.00 94.44 105 ARG A C 1
ATOM 824 O O . ARG A 1 105 ? 4.522 -3.972 10.870 1.00 94.44 105 ARG A O 1
ATOM 831 N N . LEU A 1 106 ? 4.794 -3.574 8.665 1.00 93.94 106 LEU A N 1
ATOM 832 C CA . LEU A 1 106 ? 3.791 -2.507 8.558 1.00 93.94 106 LEU A CA 1
ATOM 833 C C . LEU A 1 106 ? 2.429 -2.992 9.055 1.00 93.94 106 LEU A C 1
ATOM 835 O O . LEU A 1 106 ? 1.803 -2.365 9.908 1.00 93.94 106 LEU A O 1
ATOM 839 N N . LEU A 1 107 ? 2.000 -4.151 8.559 1.00 95.25 107 LEU A N 1
ATOM 840 C CA . LEU A 1 107 ? 0.703 -4.730 8.883 1.00 95.25 107 LEU A CA 1
ATOM 841 C C . LEU A 1 107 ? 0.640 -5.243 10.326 1.00 95.25 107 LEU A C 1
ATOM 843 O O . LEU A 1 107 ? -0.397 -5.114 10.971 1.00 95.25 107 LEU A O 1
ATOM 847 N N . ALA A 1 108 ? 1.735 -5.774 10.875 1.00 95.00 108 ALA A N 1
ATOM 848 C CA . ALA A 1 108 ? 1.793 -6.148 12.286 1.00 95.00 108 ALA A CA 1
ATOM 849 C C . ALA A 1 108 ? 1.642 -4.926 13.206 1.00 95.00 108 ALA A C 1
ATOM 851 O O . ALA A 1 108 ? 0.893 -4.981 14.181 1.00 95.00 108 ALA A O 1
ATOM 852 N N . THR A 1 109 ? 2.301 -3.809 12.882 1.00 93.75 109 THR A N 1
ATOM 853 C CA . THR A 1 109 ? 2.155 -2.562 13.645 1.00 93.75 109 THR A CA 1
ATOM 854 C C . THR A 1 109 ? 0.746 -1.981 13.519 1.00 93.75 109 THR A C 1
ATOM 856 O O . THR A 1 109 ? 0.167 -1.601 14.533 1.00 93.75 109 THR A O 1
ATOM 859 N N . ALA A 1 110 ? 0.156 -1.980 12.320 1.00 93.50 110 ALA A N 1
ATOM 860 C CA . ALA A 1 110 ? -1.246 -1.597 12.124 1.00 93.50 110 ALA A CA 1
ATOM 861 C C . ALA A 1 110 ? -2.194 -2.441 12.988 1.00 93.50 110 ALA A C 1
ATOM 863 O O . ALA A 1 110 ? -3.075 -1.914 13.661 1.00 93.50 110 ALA A O 1
ATOM 864 N N . ARG A 1 111 ? -1.985 -3.762 13.016 1.00 95.31 111 ARG A N 1
ATOM 865 C CA . ARG A 1 111 ? -2.801 -4.679 13.818 1.00 95.31 111 ARG A CA 1
ATOM 866 C C . ARG A 1 111 ? -2.726 -4.349 15.307 1.00 95.31 111 ARG A C 1
ATOM 868 O O . ARG A 1 111 ? -3.753 -4.378 15.972 1.00 95.31 111 ARG A O 1
ATOM 875 N N . ALA A 1 112 ? -1.541 -4.014 15.819 1.00 95.00 112 ALA A N 1
ATOM 876 C CA . ALA A 1 112 ? -1.376 -3.611 17.213 1.00 95.00 112 ALA A CA 1
ATOM 877 C C . ALA A 1 112 ? -2.162 -2.327 17.539 1.00 95.00 112 ALA A C 1
ATOM 879 O O . ALA A 1 112 ? -2.915 -2.318 18.507 1.00 95.00 112 ALA A O 1
ATOM 880 N N . ARG A 1 113 ? -2.073 -1.294 16.688 1.00 93.19 113 ARG A N 1
ATOM 881 C CA . ARG A 1 113 ? -2.825 -0.037 16.866 1.00 93.19 113 ARG A CA 1
ATOM 882 C C . ARG A 1 113 ? -4.342 -0.240 16.810 1.00 93.19 113 ARG A C 1
ATOM 884 O O . ARG A 1 113 ? -5.074 0.379 17.572 1.00 93.19 113 ARG A O 1
ATOM 891 N N . ILE A 1 114 ? -4.826 -1.117 15.929 1.00 94.31 114 ILE A N 1
ATOM 892 C CA . ILE A 1 114 ? -6.252 -1.481 15.870 1.00 94.31 114 ILE A CA 1
ATOM 893 C C . ILE A 1 114 ? -6.699 -2.122 17.189 1.00 94.31 114 ILE A C 1
ATOM 895 O O . ILE A 1 114 ? -7.707 -1.705 17.750 1.00 94.31 114 ILE A O 1
ATOM 899 N N . VAL A 1 115 ? -5.922 -3.073 17.716 1.00 95.25 115 VAL A N 1
ATOM 900 C CA . VAL A 1 115 ? -6.226 -3.736 18.995 1.00 95.25 115 VAL A CA 1
ATOM 901 C C . VAL A 1 115 ? -6.233 -2.742 20.161 1.00 95.25 115 VAL A C 1
ATOM 903 O O . VAL A 1 115 ? -7.090 -2.840 21.037 1.00 95.25 115 VAL A O 1
ATOM 906 N N . GLU A 1 116 ? -5.314 -1.774 20.180 1.00 95.19 116 GLU A N 1
ATOM 907 C CA . GLU A 1 116 ? -5.300 -0.698 21.182 1.00 95.19 116 GLU A CA 1
ATOM 908 C C . GLU A 1 116 ? -6.601 0.117 21.144 1.00 95.19 116 GLU A C 1
ATOM 910 O O . GLU A 1 116 ? -7.234 0.320 22.179 1.00 95.19 116 GLU A O 1
ATOM 915 N N . VAL A 1 117 ? -7.061 0.498 19.951 1.00 93.81 117 VAL A N 1
ATOM 916 C CA . VAL A 1 117 ? -8.324 1.231 19.775 1.00 93.81 117 VAL A CA 1
ATOM 917 C C . VAL A 1 117 ? -9.533 0.426 20.219 1.00 93.81 117 VAL A C 1
ATOM 919 O O . VAL A 1 117 ? -10.404 0.964 20.902 1.00 93.81 117 VAL A O 1
ATOM 922 N N . GLU A 1 118 ? -9.592 -0.852 19.856 1.00 94.62 118 GLU A N 1
ATOM 923 C CA . GLU A 1 118 ? -10.671 -1.744 20.279 1.00 94.62 118 GLU A CA 1
ATOM 924 C C . GLU A 1 118 ? -10.703 -1.898 21.806 1.00 94.62 118 GLU A C 1
ATOM 926 O O . GLU A 1 118 ? -11.781 -1.891 22.403 1.00 94.62 118 GLU A O 1
ATOM 931 N N . ALA A 1 119 ? -9.534 -1.987 22.450 1.00 96.50 119 ALA A N 1
ATOM 932 C CA . ALA A 1 119 ? -9.421 -2.073 23.902 1.00 96.50 119 ALA A CA 1
ATOM 933 C C . ALA A 1 119 ? -9.865 -0.777 24.601 1.00 96.50 119 ALA A C 1
ATOM 935 O O . ALA A 1 119 ? -10.600 -0.842 25.588 1.00 96.50 119 ALA A O 1
ATOM 936 N N . GLU A 1 120 ? -9.467 0.388 24.082 1.00 95.62 120 GLU A N 1
ATOM 937 C CA . GLU A 1 120 ? -9.917 1.697 24.573 1.00 95.62 120 GLU A CA 1
ATOM 938 C C . GLU A 1 120 ? -11.442 1.837 24.477 1.00 95.62 120 GLU A C 1
ATOM 940 O O . GLU A 1 120 ? -12.096 2.197 25.454 1.00 95.62 120 GLU A O 1
ATOM 945 N N . GLU A 1 121 ? -12.027 1.487 23.330 1.00 95.44 121 GLU A N 1
ATOM 946 C CA . GLU A 1 121 ? -13.478 1.559 23.133 1.00 95.44 121 GLU A CA 1
ATOM 947 C C . GLU A 1 121 ? -14.245 0.558 24.003 1.00 95.44 121 GLU A C 1
ATOM 949 O O . GLU A 1 121 ? -15.364 0.829 24.438 1.00 95.44 121 GLU A O 1
ATOM 954 N N . ALA A 1 122 ? -13.677 -0.624 24.251 1.00 95.94 122 ALA A N 1
ATOM 955 C CA . ALA A 1 122 ? -14.269 -1.598 25.159 1.00 95.94 122 ALA A CA 1
ATOM 956 C C . ALA A 1 122 ? -14.263 -1.088 26.609 1.00 95.94 122 ALA A C 1
ATOM 958 O O . ALA A 1 122 ? -15.259 -1.256 27.314 1.00 95.94 122 ALA A O 1
ATOM 959 N N . ALA A 1 123 ? -13.176 -0.442 27.041 1.00 96.75 123 ALA A N 1
ATOM 960 C CA . ALA A 1 123 ? -13.081 0.166 28.365 1.00 96.75 123 ALA A CA 1
ATOM 961 C C . ALA A 1 123 ? -14.080 1.323 28.534 1.00 96.75 123 ALA A C 1
ATOM 963 O O . ALA A 1 123 ? -14.802 1.353 29.529 1.00 96.75 123 ALA A O 1
ATOM 964 N N . GLU A 1 124 ? -14.186 2.210 27.539 1.00 96.50 124 GLU A N 1
ATOM 965 C CA . GLU A 1 124 ? -15.161 3.309 27.527 1.00 96.50 124 GLU A CA 1
ATOM 966 C C . GLU A 1 124 ? -16.601 2.786 27.620 1.00 96.50 124 GLU A C 1
ATOM 968 O O . GLU A 1 124 ? -17.380 3.252 28.450 1.00 96.50 124 GLU A O 1
ATOM 973 N N . ARG A 1 125 ? -16.958 1.762 26.830 1.00 96.31 125 ARG A N 1
ATOM 974 C CA . ARG A 1 125 ? -18.296 1.147 26.894 1.00 96.31 125 ARG A CA 1
ATOM 975 C C . ARG A 1 125 ? -18.583 0.524 28.259 1.00 96.31 125 ARG A C 1
ATOM 977 O O . ARG A 1 125 ? -19.696 0.664 28.758 1.00 96.31 125 ARG A O 1
ATOM 984 N N . ALA A 1 126 ? -17.600 -0.133 28.872 1.00 96.75 126 ALA A N 1
ATOM 985 C CA . ALA A 1 126 ? -17.759 -0.722 30.200 1.00 96.75 126 ALA A CA 1
ATOM 986 C C . ALA A 1 126 ? -17.950 0.347 31.293 1.00 96.75 126 ALA A C 1
ATOM 988 O O . ALA A 1 126 ? -18.751 0.153 32.210 1.00 96.75 126 ALA A O 1
ATOM 989 N N . GLU A 1 127 ? -17.247 1.480 31.201 1.00 96.94 127 GLU A N 1
ATOM 990 C CA . GLU A 1 127 ? -17.447 2.629 32.092 1.00 96.94 127 GLU A CA 1
ATOM 991 C C . GLU A 1 127 ? -18.837 3.249 31.894 1.00 96.94 127 GLU A C 1
ATOM 993 O O . GLU A 1 127 ? -19.544 3.521 32.867 1.00 96.94 127 GLU A O 1
ATOM 998 N N . ALA A 1 128 ? -19.269 3.395 30.640 1.00 96.19 128 ALA A N 1
ATOM 999 C CA . ALA A 1 128 ? -20.578 3.928 30.287 1.00 96.19 128 ALA A CA 1
ATOM 1000 C C . ALA A 1 128 ? -21.737 3.076 30.801 1.00 96.19 128 ALA A C 1
ATOM 1002 O O . ALA A 1 128 ? -22.745 3.605 31.279 1.00 96.19 128 ALA A O 1
ATOM 1003 N N . GLU A 1 129 ? -21.588 1.754 30.733 1.00 96.94 129 GLU A N 1
ATOM 1004 C CA . GLU A 1 129 ? -22.551 0.803 31.277 1.00 96.94 129 GLU A CA 1
ATOM 1005 C C . GLU A 1 129 ? -22.653 0.931 32.804 1.00 96.94 129 GLU A C 1
ATOM 1007 O O . GLU A 1 129 ? -23.756 1.021 33.342 1.00 96.94 129 GLU A O 1
ATOM 1012 N N . GLN A 1 130 ? -21.520 1.039 33.508 1.00 96.62 130 GLN A N 1
ATOM 1013 C CA . GLN A 1 130 ? -21.499 1.237 34.965 1.00 96.62 130 GLN A CA 1
ATOM 1014 C C . GLN A 1 130 ? -22.058 2.602 35.387 1.00 96.62 130 GLN A C 1
ATOM 1016 O O . GLN A 1 130 ? -22.707 2.712 36.429 1.00 96.62 130 GLN A O 1
ATOM 1021 N N . GLY A 1 131 ? -21.812 3.641 34.588 1.00 96.06 131 GLY A N 1
ATOM 1022 C CA . GLY A 1 131 ? -22.284 5.002 34.831 1.00 96.06 131 GLY A CA 1
ATOM 1023 C C . GLY A 1 131 ? -23.720 5.275 34.373 1.00 96.06 131 GLY A C 1
ATOM 1024 O O . GLY A 1 131 ? -24.255 6.336 34.692 1.00 96.06 131 GLY A O 1
ATOM 1025 N N . GLY A 1 132 ? -24.355 4.350 33.645 1.00 96.75 132 GLY A N 1
ATOM 1026 C CA . GLY A 1 132 ? -25.729 4.492 33.154 1.00 96.75 132 GLY A CA 1
ATOM 1027 C C . GLY A 1 132 ? -25.896 5.476 31.989 1.00 96.75 132 GLY A C 1
ATOM 1028 O O . GLY A 1 132 ? -26.972 6.047 31.830 1.00 96.75 132 GLY A O 1
ATOM 1029 N N . TRP A 1 133 ? -24.851 5.694 31.186 1.00 95.50 133 TRP A N 1
ATOM 1030 C CA . TRP A 1 133 ? -24.852 6.614 30.038 1.00 95.50 133 TRP A CA 1
ATOM 1031 C C . TRP A 1 133 ? -24.417 5.938 28.730 1.00 95.50 133 TRP A C 1
ATOM 1033 O O . TRP A 1 133 ? -23.957 6.606 27.808 1.00 95.50 133 TRP A O 1
ATOM 1043 N N . LEU A 1 134 ? -24.607 4.619 28.616 1.00 94.50 134 LEU A N 1
ATOM 1044 C CA . LEU A 1 134 ? -24.250 3.835 27.426 1.00 94.50 134 LEU A CA 1
ATOM 1045 C C . LEU A 1 134 ? -24.821 4.411 26.115 1.00 94.50 134 LEU A C 1
ATOM 1047 O O . LEU A 1 134 ? -24.137 4.398 25.097 1.00 94.50 134 LEU A O 1
ATOM 1051 N N . ASP A 1 135 ? -26.025 4.991 26.157 1.00 93.94 135 ASP A N 1
ATOM 1052 C CA . ASP A 1 135 ? -26.675 5.624 24.997 1.00 93.94 135 ASP A CA 1
ATOM 1053 C C . ASP A 1 135 ? -25.925 6.860 24.459 1.00 93.94 135 ASP A C 1
ATOM 1055 O O . ASP A 1 135 ? -26.191 7.308 23.344 1.00 93.94 135 ASP A O 1
ATOM 1059 N N . ALA A 1 136 ? -25.001 7.430 25.239 1.00 92.06 136 ALA A N 1
ATOM 1060 C CA . ALA A 1 136 ? -24.170 8.563 24.839 1.00 92.06 136 ALA A CA 1
ATOM 1061 C C . ALA A 1 136 ? -22.829 8.145 24.205 1.00 92.06 136 ALA A C 1
ATOM 1063 O O . ALA A 1 136 ? -22.102 9.009 23.711 1.00 92.06 136 ALA A O 1
ATOM 1064 N N . VAL A 1 137 ? -22.486 6.850 24.209 1.00 93.56 137 VAL A N 1
ATOM 1065 C CA . VAL A 1 137 ? -21.237 6.354 23.614 1.00 93.56 137 VAL A CA 1
ATOM 1066 C C . VAL A 1 137 ? -21.336 6.392 22.093 1.00 93.56 137 VAL A C 1
ATOM 1068 O O . VAL A 1 137 ? -22.300 5.911 21.495 1.00 93.56 137 VAL A O 1
ATOM 1071 N N . SER A 1 138 ? -20.316 6.957 21.451 1.00 91.75 138 SER A N 1
ATOM 1072 C CA . SER A 1 138 ? -20.258 7.025 19.991 1.00 91.75 138 SER A CA 1
ATOM 1073 C C . SER A 1 138 ? -20.032 5.638 19.361 1.00 91.75 138 SER A C 1
ATOM 1075 O O . SER A 1 138 ? -19.478 4.738 20.001 1.00 91.75 138 SER A O 1
ATOM 1077 N N . PRO A 1 139 ? -20.419 5.438 18.086 1.00 91.25 139 PRO A N 1
ATOM 1078 C CA . PRO A 1 139 ? -20.002 4.265 17.324 1.00 91.25 139 PRO A CA 1
ATOM 1079 C C . PRO A 1 139 ? -18.477 4.108 17.309 1.00 91.25 139 PRO A C 1
ATOM 1081 O O . PRO A 1 139 ? -17.742 5.072 17.526 1.00 91.25 139 PRO A O 1
ATOM 1084 N N . SER A 1 140 ? -18.006 2.893 17.018 1.00 90.25 140 SER A N 1
ATOM 1085 C CA . SER A 1 140 ? -16.569 2.624 16.910 1.00 90.25 140 SER A CA 1
ATOM 1086 C C . SER A 1 140 ? -15.881 3.599 15.950 1.00 90.25 140 SER A C 1
ATOM 1088 O O . SER A 1 140 ? -16.375 3.854 14.851 1.00 90.25 140 SER A O 1
ATOM 1090 N N . ARG A 1 141 ? -14.696 4.080 16.328 1.00 88.88 141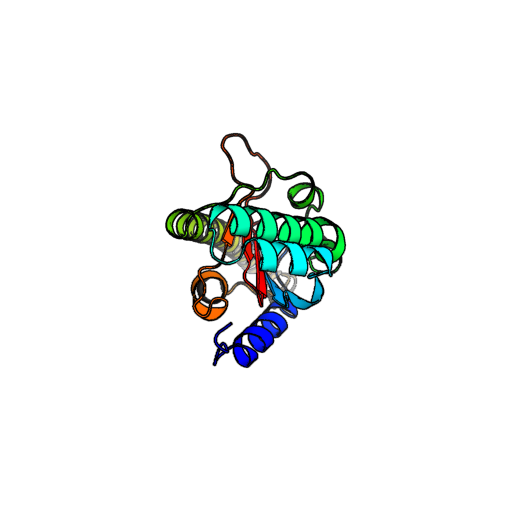 ARG A N 1
ATOM 1091 C CA . ARG A 1 141 ? -13.800 4.893 15.492 1.00 88.88 141 ARG A CA 1
ATOM 1092 C C . ARG A 1 141 ? -13.360 4.142 14.231 1.00 88.88 141 ARG A C 1
ATOM 1094 O O . ARG A 1 141 ? -12.954 4.772 13.254 1.00 88.88 141 ARG A O 1
ATOM 1101 N N . LEU A 1 142 ? -13.449 2.811 14.249 1.00 89.06 142 LEU A N 1
ATOM 1102 C CA . LEU A 1 142 ? -13.124 1.922 13.133 1.00 89.06 142 LEU A CA 1
ATOM 1103 C C . LEU A 1 142 ? -14.350 1.537 12.289 1.00 89.06 142 LEU A C 1
ATOM 1105 O O . LEU A 1 142 ? -14.195 0.850 11.279 1.00 89.06 142 LEU A O 1
ATOM 1109 N N . ALA A 1 143 ? -15.558 1.962 12.675 1.00 86.94 143 ALA A N 1
ATOM 1110 C CA . ALA A 1 143 ? -16.772 1.658 11.927 1.00 86.94 143 ALA A CA 1
ATOM 1111 C C . ALA A 1 143 ? -16.679 2.186 10.487 1.00 86.94 143 ALA A C 1
ATOM 1113 O O . ALA A 1 143 ? -16.210 3.300 10.247 1.00 86.94 143 ALA A O 1
ATOM 1114 N N . ASP A 1 144 ? -17.111 1.360 9.532 1.00 84.25 144 ASP A N 1
ATOM 1115 C CA . ASP A 1 144 ? -17.121 1.668 8.096 1.00 84.25 144 ASP A CA 1
ATOM 1116 C C . ASP A 1 144 ? -15.736 2.004 7.498 1.00 84.25 144 ASP A C 1
ATOM 1118 O O . ASP A 1 144 ? -15.634 2.597 6.421 1.00 84.25 144 ASP A O 1
ATOM 1122 N N . ARG A 1 145 ? -14.648 1.624 8.185 1.00 85.88 145 ARG A N 1
ATOM 1123 C CA . ARG A 1 145 ? -13.269 1.789 7.712 1.00 85.88 145 ARG A CA 1
ATOM 1124 C C . ARG A 1 145 ? -12.711 0.478 7.159 1.00 85.88 145 ARG A C 1
ATOM 1126 O O . ARG A 1 145 ? -12.962 -0.601 7.690 1.00 85.88 145 ARG A O 1
ATOM 1133 N N . MET A 1 146 ? -11.894 0.574 6.113 1.00 88.62 146 MET A N 1
ATOM 1134 C CA . MET A 1 146 ? -11.148 -0.558 5.572 1.00 88.62 146 MET A CA 1
ATOM 1135 C C . MET A 1 146 ? -9.992 -0.924 6.510 1.00 88.62 146 MET A C 1
ATOM 1137 O O . MET A 1 146 ? -8.977 -0.232 6.548 1.00 88.62 146 MET A O 1
ATOM 1141 N N . ILE A 1 147 ? -10.153 -2.025 7.248 1.00 90.50 147 ILE A N 1
ATOM 1142 C CA . ILE A 1 147 ? -9.165 -2.553 8.208 1.00 90.50 147 ILE A CA 1
ATOM 1143 C C . ILE A 1 147 ? -8.806 -4.027 7.959 1.00 90.50 147 ILE A C 1
ATOM 1145 O O . ILE A 1 147 ? -8.161 -4.661 8.793 1.00 90.50 147 ILE A O 1
ATOM 1149 N N . ASP A 1 148 ? -9.208 -4.593 6.816 1.00 93.38 148 ASP A N 1
ATOM 1150 C CA . ASP A 1 148 ? -8.842 -5.961 6.437 1.00 93.38 148 ASP A CA 1
ATOM 1151 C C . ASP A 1 148 ? -7.369 -6.014 5.990 1.00 93.38 148 ASP A C 1
ATOM 1153 O O . ASP A 1 148 ? -7.023 -5.935 4.808 1.00 93.38 148 ASP A O 1
ATOM 1157 N N . LEU A 1 149 ? -6.482 -6.122 6.981 1.00 94.38 149 LEU A N 1
ATOM 1158 C CA . LEU A 1 149 ? -5.034 -6.175 6.788 1.00 94.38 149 LEU A CA 1
ATOM 1159 C C . LEU A 1 149 ? -4.591 -7.408 5.988 1.00 94.38 149 LEU A C 1
ATOM 1161 O O . LEU A 1 149 ? -3.570 -7.358 5.301 1.00 94.38 149 LEU A O 1
ATOM 1165 N N . ASP A 1 150 ? -5.352 -8.502 6.044 1.00 95.50 150 ASP A N 1
ATOM 1166 C CA . ASP A 1 150 ? -5.032 -9.729 5.316 1.00 95.50 150 ASP A CA 1
ATOM 1167 C C . ASP A 1 150 ? -5.364 -9.575 3.825 1.00 95.50 150 ASP A C 1
ATOM 1169 O O . ASP A 1 150 ? -4.598 -10.032 2.967 1.00 95.50 150 ASP A O 1
ATOM 1173 N N . ALA A 1 151 ? -6.447 -8.863 3.495 1.00 95.25 151 ALA A N 1
ATOM 1174 C CA . ALA A 1 151 ? -6.723 -8.428 2.131 1.00 95.25 151 ALA A CA 1
ATOM 1175 C C . ALA A 1 151 ? -5.637 -7.485 1.610 1.00 95.25 151 ALA A C 1
ATOM 1177 O O . ALA A 1 151 ? -5.108 -7.742 0.529 1.00 95.25 151 ALA A O 1
ATOM 1178 N N . LEU A 1 152 ? -5.228 -6.470 2.381 1.00 95.12 152 LEU A N 1
ATOM 1179 C CA . LEU A 1 152 ? -4.150 -5.561 1.965 1.00 95.12 152 LEU A CA 1
ATOM 1180 C C . LEU A 1 152 ? -2.852 -6.314 1.686 1.00 95.12 152 LEU A C 1
ATOM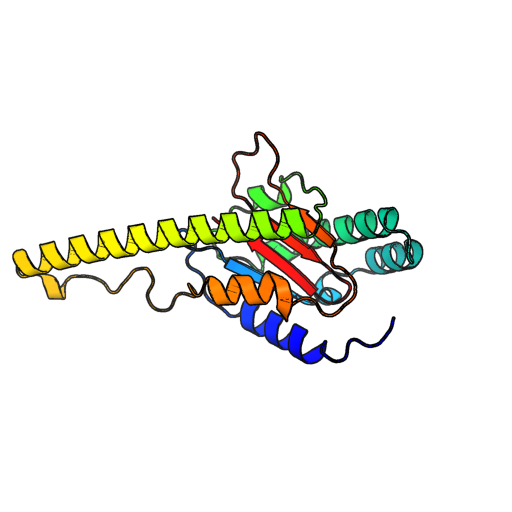 1182 O O . LEU A 1 152 ? -2.216 -6.092 0.654 1.00 95.12 152 LEU A O 1
ATOM 1186 N N . ARG A 1 153 ? -2.495 -7.263 2.558 1.00 95.88 153 ARG A N 1
ATOM 1187 C CA . ARG A 1 153 ? -1.336 -8.132 2.356 1.00 95.88 153 ARG A CA 1
ATOM 1188 C C . ARG A 1 153 ? -1.439 -8.907 1.049 1.00 95.88 153 ARG A C 1
ATOM 1190 O O . ARG A 1 153 ? -0.494 -8.930 0.262 1.00 95.88 153 ARG A O 1
ATOM 1197 N N . ARG A 1 154 ? -2.567 -9.580 0.824 1.00 95.94 154 ARG A N 1
ATOM 1198 C CA . ARG A 1 154 ? -2.786 -10.432 -0.351 1.00 95.94 154 ARG A CA 1
ATOM 1199 C C . ARG A 1 154 ? -2.779 -9.613 -1.641 1.00 95.94 154 ARG A C 1
ATOM 1201 O O . ARG A 1 154 ? -2.099 -9.994 -2.594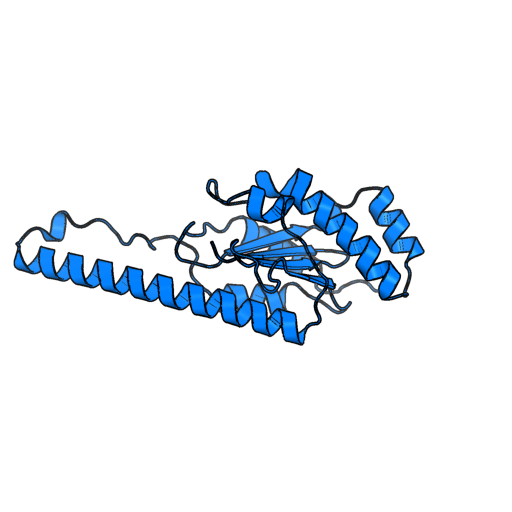 1.00 95.94 154 ARG A O 1
ATOM 1208 N N . TRP A 1 155 ? -3.461 -8.471 -1.645 1.00 95.19 155 TRP A N 1
ATOM 1209 C CA . TRP A 1 155 ? -3.479 -7.549 -2.774 1.00 95.19 155 TRP A CA 1
ATOM 1210 C C . TRP A 1 155 ? -2.077 -7.047 -3.095 1.00 95.19 155 TRP A C 1
ATOM 1212 O O . TRP A 1 155 ? -1.624 -7.213 -4.226 1.00 95.19 155 TRP A O 1
ATOM 1222 N N . PHE A 1 156 ? -1.354 -6.529 -2.100 1.00 95.06 156 PHE A N 1
ATOM 1223 C CA . PHE A 1 156 ? -0.026 -5.955 -2.307 1.00 95.06 156 PHE A CA 1
ATOM 1224 C C . PHE A 1 156 ? 1.054 -6.982 -2.650 1.00 95.06 156 PHE A C 1
ATOM 1226 O O . PHE A 1 156 ? 2.057 -6.605 -3.233 1.00 95.06 156 PHE A O 1
ATOM 1233 N N . THR A 1 157 ? 0.924 -8.259 -2.283 1.00 92.75 157 THR A N 1
ATOM 1234 C CA . THR A 1 157 ? 2.025 -9.234 -2.455 1.00 92.75 157 THR A CA 1
ATOM 1235 C C . THR A 1 157 ? 1.804 -10.248 -3.568 1.00 92.75 157 THR A C 1
ATOM 1237 O O . THR A 1 157 ? 2.784 -10.806 -4.070 1.00 92.75 157 THR A O 1
ATOM 1240 N N . ALA A 1 158 ? 0.550 -10.496 -3.947 1.00 89.44 158 ALA A N 1
ATOM 1241 C CA . ALA A 1 158 ? 0.199 -11.553 -4.888 1.00 89.44 158 ALA A CA 1
ATOM 1242 C C . ALA A 1 158 ? -0.747 -11.078 -5.992 1.00 89.44 158 ALA A C 1
ATOM 1244 O O . ALA A 1 158 ? -0.466 -11.317 -7.156 1.00 89.44 158 ALA A O 1
ATOM 1245 N N . GLU A 1 159 ? -1.859 -10.414 -5.665 1.00 92.81 159 GLU A N 1
ATOM 1246 C CA . GLU A 1 159 ? -2.894 -10.164 -6.683 1.00 92.81 159 GLU A CA 1
ATOM 1247 C C . GLU A 1 159 ? -2.573 -9.008 -7.629 1.00 92.81 159 GLU A C 1
ATOM 1249 O O . GLU A 1 159 ? -3.031 -9.000 -8.768 1.00 92.81 159 GLU A O 1
ATOM 1254 N N . LEU A 1 160 ? -1.794 -8.027 -7.174 1.00 92.56 160 LEU A N 1
ATOM 1255 C CA . LEU A 1 160 ? -1.423 -6.886 -8.003 1.00 92.56 160 LEU A CA 1
ATOM 1256 C C . LEU A 1 160 ? -0.240 -7.169 -8.932 1.00 92.56 160 LEU A C 1
ATOM 1258 O O . LEU A 1 160 ? 0.067 -6.298 -9.740 1.00 92.56 160 LEU A O 1
ATOM 1262 N N . TRP A 1 161 ? 0.387 -8.351 -8.879 1.00 89.44 161 TRP A N 1
ATOM 1263 C CA . TRP A 1 161 ? 1.596 -8.683 -9.644 1.00 89.44 161 TRP A CA 1
ATOM 1264 C C . TRP A 1 161 ? 1.386 -9.944 -10.487 1.00 89.44 161 TRP A C 1
ATOM 1266 O O . TRP A 1 161 ? 1.135 -11.009 -9.934 1.00 89.44 161 TRP A O 1
ATOM 1276 N N . ALA A 1 162 ? 1.488 -9.825 -11.816 1.00 70.62 162 ALA A N 1
ATOM 1277 C CA . ALA A 1 162 ? 1.198 -10.928 -12.737 1.00 70.62 162 ALA A CA 1
ATOM 1278 C C . ALA A 1 162 ? 2.388 -11.867 -12.987 1.00 70.62 162 ALA A C 1
ATOM 1280 O O . ALA A 1 162 ? 2.263 -13.056 -12.729 1.00 70.62 162 ALA A O 1
ATOM 1281 N N . ASP A 1 163 ? 3.515 -11.366 -13.521 1.00 60.53 163 ASP A N 1
ATOM 1282 C CA . ASP A 1 163 ? 4.660 -12.228 -13.874 1.00 60.53 163 ASP A CA 1
ATOM 1283 C C . ASP A 1 163 ? 5.990 -11.520 -14.234 1.00 60.53 163 ASP A C 1
ATOM 1285 O O . ASP A 1 163 ? 7.042 -12.113 -13.978 1.00 60.53 163 ASP A O 1
ATOM 1289 N N . PRO A 1 164 ? 6.067 -10.281 -14.782 1.00 69.69 164 PRO A N 1
ATOM 1290 C CA . PRO A 1 164 ? 7.341 -9.571 -14.713 1.00 69.69 164 PRO A CA 1
ATOM 1291 C C . PRO A 1 164 ? 7.586 -9.183 -13.255 1.00 69.69 164 PRO A C 1
ATOM 1293 O O . PRO A 1 164 ? 6.703 -8.603 -12.624 1.00 69.69 164 PRO A O 1
ATOM 1296 N N . GLU A 1 165 ? 8.773 -9.500 -12.725 1.00 75.75 165 GLU A N 1
ATOM 1297 C CA . GLU A 1 165 ? 9.117 -9.131 -11.353 1.00 75.75 165 GLU A CA 1
ATOM 1298 C C . GLU A 1 165 ? 8.995 -7.600 -11.208 1.00 75.75 165 GLU A C 1
ATOM 1300 O O . GLU A 1 165 ? 9.676 -6.842 -11.924 1.00 75.75 165 GLU A O 1
ATOM 1305 N N . PRO A 1 166 ? 8.080 -7.119 -10.348 1.00 88.19 166 PRO A N 1
ATOM 1306 C CA . PRO A 1 166 ? 7.964 -5.702 -10.063 1.00 88.19 166 PRO A CA 1
ATOM 1307 C C . PRO A 1 166 ? 9.262 -5.195 -9.450 1.00 88.19 166 PRO A C 1
ATOM 1309 O O . PRO A 1 166 ? 10.028 -5.942 -8.843 1.00 88.19 166 PRO A O 1
ATOM 1312 N N . THR A 1 167 ? 9.506 -3.898 -9.567 1.00 93.94 167 THR A N 1
ATOM 1313 C CA . THR A 1 167 ? 10.556 -3.267 -8.772 1.00 93.94 167 THR A CA 1
ATOM 1314 C C . THR A 1 167 ? 9.933 -2.686 -7.520 1.00 93.94 167 THR A C 1
ATOM 1316 O O . THR A 1 167 ? 8.967 -1.927 -7.601 1.00 93.94 167 THR A O 1
ATOM 1319 N N . TRP A 1 168 ? 10.499 -3.032 -6.367 1.00 95.38 168 TRP A N 1
ATOM 1320 C CA . TRP A 1 168 ? 10.060 -2.499 -5.087 1.00 95.38 168 TRP A CA 1
ATOM 1321 C C . TRP A 1 168 ? 11.028 -1.458 -4.560 1.00 95.38 168 TRP A C 1
ATOM 1323 O O . TRP A 1 168 ? 12.246 -1.577 -4.713 1.00 95.38 168 TRP A O 1
ATOM 1333 N N . PHE A 1 169 ? 10.473 -0.459 -3.889 1.00 94.25 169 PHE A N 1
ATOM 1334 C CA . PHE A 1 169 ? 11.217 0.584 -3.214 1.00 94.25 169 PHE A CA 1
ATOM 1335 C C . PHE A 1 169 ? 10.714 0.760 -1.785 1.00 94.25 169 PHE A C 1
ATOM 1337 O O . PHE A 1 169 ? 9.529 0.590 -1.513 1.00 94.25 169 PHE A O 1
ATOM 1344 N N . THR A 1 170 ? 11.597 1.156 -0.873 1.00 92.25 170 THR A N 1
ATOM 1345 C CA . THR A 1 170 ? 11.207 1.595 0.475 1.00 92.25 170 THR A CA 1
ATOM 1346 C C . THR A 1 170 ? 11.934 2.874 0.866 1.00 92.25 170 THR A C 1
ATOM 1348 O O . THR A 1 170 ? 13.090 3.083 0.482 1.00 92.25 170 THR A O 1
ATOM 1351 N N . ASN A 1 171 ? 11.256 3.710 1.651 1.00 86.38 171 ASN A N 1
ATOM 1352 C CA . ASN A 1 171 ? 11.830 4.861 2.347 1.00 86.38 171 ASN A CA 1
ATOM 1353 C C . ASN A 1 171 ? 12.447 4.470 3.710 1.00 86.38 171 ASN A C 1
ATOM 1355 O O . ASN A 1 171 ? 13.121 5.282 4.346 1.00 86.38 171 ASN A O 1
ATOM 1359 N N . THR A 1 172 ? 12.276 3.217 4.157 1.00 70.12 172 THR A N 1
ATOM 1360 C CA . THR A 1 172 ? 12.832 2.737 5.427 1.00 70.12 172 THR A CA 1
ATOM 1361 C C . THR A 1 172 ? 14.325 2.434 5.299 1.00 70.12 172 THR A C 1
ATOM 1363 O O . THR A 1 172 ? 14.771 1.429 4.731 1.00 70.12 172 THR A O 1
ATOM 1366 N N . ARG A 1 173 ? 15.138 3.342 5.838 1.00 65.88 173 ARG A N 1
ATOM 1367 C CA . ARG A 1 173 ? 16.586 3.169 6.010 1.00 65.88 173 ARG A CA 1
ATOM 1368 C C . ARG A 1 173 ? 16.974 3.362 7.478 1.00 65.88 173 ARG A C 1
ATOM 1370 O O . ARG A 1 173 ? 16.239 4.033 8.204 1.00 65.88 173 ARG A O 1
ATOM 1377 N N . PRO A 1 174 ? 18.116 2.816 7.934 1.00 60.62 174 PRO A N 1
ATOM 1378 C CA . PRO A 1 174 ? 18.616 3.080 9.281 1.00 60.62 174 PRO A CA 1
ATOM 1379 C C . PRO A 1 174 ? 18.654 4.589 9.575 1.00 60.62 174 PRO A C 1
ATOM 1381 O O . PRO A 1 174 ? 19.225 5.352 8.797 1.00 60.62 174 PRO A O 1
ATOM 1384 N N . GLY A 1 175 ? 18.016 5.014 10.671 1.00 62.84 175 GLY A N 1
ATOM 1385 C CA . GLY A 1 175 ? 17.921 6.423 11.075 1.00 62.84 175 GLY A CA 1
ATOM 1386 C C . GLY A 1 175 ? 16.775 7.229 10.447 1.00 62.84 175 GLY A C 1
ATOM 1387 O O . GLY A 1 175 ? 16.657 8.414 10.742 1.00 62.84 175 GLY A O 1
ATOM 1388 N N . PHE A 1 176 ? 15.926 6.626 9.607 1.00 67.56 176 PHE A N 1
ATOM 1389 C CA . PHE A 1 176 ? 14.685 7.262 9.162 1.00 67.56 176 PHE A CA 1
ATOM 1390 C C . PHE A 1 176 ? 13.668 7.282 10.309 1.00 67.56 176 PHE A C 1
ATOM 1392 O O . PHE A 1 176 ? 13.354 6.237 10.875 1.00 67.56 176 PHE A O 1
ATOM 1399 N N . THR A 1 177 ? 13.177 8.471 10.653 1.00 66.50 177 THR A N 1
ATOM 1400 C CA . THR A 1 177 ? 12.179 8.687 11.716 1.00 66.50 177 THR A CA 1
ATOM 1401 C C . THR A 1 177 ? 10.782 8.959 11.168 1.00 66.50 177 THR A C 1
ATOM 1403 O O . THR A 1 177 ? 9.867 9.182 11.952 1.00 66.50 177 THR A O 1
ATOM 1406 N N . GLY A 1 178 ? 10.635 9.003 9.840 1.00 72.56 178 GLY A N 1
ATOM 1407 C CA . GLY A 1 178 ? 9.344 9.153 9.187 1.00 72.56 178 GLY A CA 1
ATOM 1408 C C . GLY A 1 178 ? 8.594 7.830 9.099 1.00 72.56 178 GLY A C 1
ATOM 1409 O O . GLY A 1 178 ? 9.099 6.760 9.456 1.00 72.56 178 GLY A O 1
ATOM 1410 N N . GLU A 1 179 ? 7.382 7.913 8.580 1.00 82.19 179 GLU A N 1
ATOM 1411 C CA . GLU A 1 179 ? 6.477 6.780 8.527 1.00 82.19 179 GLU A CA 1
ATOM 1412 C C . GLU A 1 179 ? 6.825 5.815 7.373 1.00 82.19 179 GLU A C 1
ATOM 1414 O O . GLU A 1 179 ? 7.102 6.235 6.240 1.00 82.19 179 GLU A O 1
ATOM 1419 N N . PRO A 1 180 ? 6.892 4.505 7.657 1.00 87.62 180 PRO A N 1
ATOM 1420 C CA . PRO A 1 180 ? 7.458 3.520 6.746 1.00 87.62 180 PRO A CA 1
ATOM 1421 C C . PRO A 1 180 ? 6.501 3.140 5.606 1.00 87.62 180 PRO A C 1
ATOM 1423 O O . PRO A 1 180 ? 5.317 2.883 5.818 1.00 87.62 180 PRO A O 1
ATOM 1426 N N . ALA A 1 181 ? 7.033 3.029 4.389 1.00 90.81 181 ALA A N 1
ATOM 1427 C CA . ALA A 1 181 ? 6.279 2.665 3.196 1.00 90.81 181 ALA A CA 1
ATOM 1428 C C . ALA A 1 181 ? 7.057 1.723 2.268 1.00 90.81 181 ALA A C 1
ATOM 1430 O O . ALA A 1 181 ? 8.296 1.685 2.248 1.00 90.81 181 ALA A O 1
ATOM 1431 N N . VAL A 1 182 ? 6.302 0.990 1.454 1.00 93.88 182 VAL A N 1
ATOM 1432 C CA . VAL A 1 182 ? 6.811 0.210 0.330 1.00 93.88 182 VAL A CA 1
ATOM 1433 C C . VAL A 1 182 ? 6.024 0.562 -0.924 1.00 93.88 182 VAL A C 1
ATOM 1435 O O . VAL A 1 182 ? 4.798 0.500 -0.928 1.00 93.88 182 VAL A O 1
ATOM 1438 N N . VAL A 1 183 ? 6.738 0.880 -1.999 1.00 93.88 183 VAL A N 1
ATOM 1439 C CA . VAL A 1 183 ? 6.175 1.073 -3.337 1.00 93.88 183 VAL A CA 1
ATOM 1440 C C . VAL A 1 183 ? 6.532 -0.128 -4.198 1.00 93.88 183 VAL A C 1
ATOM 1442 O O . VAL A 1 183 ? 7.684 -0.552 -4.196 1.00 93.88 183 VAL A O 1
ATOM 1445 N N . GLY A 1 184 ? 5.572 -0.666 -4.942 1.00 94.56 184 GLY A N 1
ATOM 1446 C CA . GLY A 1 184 ? 5.818 -1.622 -6.020 1.00 94.56 184 GLY A CA 1
ATOM 1447 C C . GLY A 1 184 ? 5.421 -1.021 -7.363 1.00 94.56 184 GLY A C 1
ATOM 1448 O O . GLY A 1 184 ? 4.404 -0.331 -7.448 1.00 94.56 184 GLY A O 1
ATOM 1449 N N . ILE A 1 185 ? 6.201 -1.289 -8.408 1.00 94.06 185 ILE A N 1
ATOM 1450 C CA . ILE A 1 185 ? 5.906 -0.829 -9.767 1.00 94.06 185 ILE A CA 1
ATOM 1451 C C . ILE A 1 185 ? 6.273 -1.871 -10.825 1.00 94.06 185 ILE A C 1
ATOM 1453 O O . ILE A 1 185 ? 7.365 -2.447 -10.812 1.00 94.06 185 ILE A O 1
ATOM 1457 N N . ASP A 1 186 ? 5.372 -2.045 -11.785 1.00 91.44 186 ASP A N 1
ATOM 1458 C CA . ASP A 1 186 ? 5.640 -2.668 -13.078 1.00 91.44 186 ASP A CA 1
ATOM 1459 C C . ASP A 1 186 ? 5.081 -1.807 -14.229 1.00 91.44 186 ASP A C 1
ATOM 1461 O O . ASP A 1 186 ? 4.788 -0.622 -14.059 1.00 91.44 186 ASP A O 1
ATOM 1465 N N . ASP A 1 187 ? 4.956 -2.392 -15.420 1.00 88.06 187 ASP A N 1
ATOM 1466 C CA . ASP A 1 187 ? 4.514 -1.692 -16.632 1.00 88.06 187 ASP A CA 1
ATOM 1467 C C . ASP A 1 187 ? 3.017 -1.320 -16.604 1.00 88.06 187 ASP A C 1
ATOM 1469 O O . ASP A 1 187 ? 2.521 -0.610 -17.485 1.00 88.06 187 ASP A O 1
ATOM 1473 N N . HIS A 1 188 ? 2.267 -1.826 -15.626 1.00 90.25 188 HIS A N 1
ATOM 1474 C CA . HIS A 1 188 ? 0.810 -1.771 -15.590 1.00 90.25 188 HIS A CA 1
ATOM 1475 C C . HIS A 1 188 ? 0.276 -1.096 -14.341 1.00 90.25 188 HIS A C 1
ATOM 1477 O O . HIS A 1 188 ? -0.728 -0.389 -14.427 1.00 90.25 188 HIS A O 1
ATOM 1483 N N . VAL A 1 189 ? 0.922 -1.288 -13.196 1.00 92.25 189 VAL A N 1
ATOM 1484 C CA . VAL A 1 189 ? 0.421 -0.845 -11.900 1.00 92.25 189 VAL A CA 1
ATOM 1485 C C . VAL A 1 189 ? 1.548 -0.250 -11.060 1.00 92.25 189 VAL A C 1
ATOM 1487 O O . VAL A 1 189 ? 2.647 -0.795 -10.971 1.00 92.25 189 VAL A O 1
ATOM 1490 N N . ILE A 1 190 ? 1.232 0.858 -10.392 1.00 93.50 190 ILE A N 1
ATOM 1491 C CA . ILE A 1 190 ? 2.028 1.443 -9.311 1.00 93.50 190 ILE A CA 1
ATOM 1492 C C . ILE A 1 190 ? 1.214 1.313 -8.031 1.00 93.50 190 ILE A C 1
ATOM 1494 O O . ILE A 1 190 ? 0.039 1.688 -8.001 1.00 93.50 190 ILE A O 1
ATOM 1498 N N . THR A 1 191 ? 1.821 0.787 -6.972 1.00 93.44 191 THR A N 1
ATOM 1499 C CA . THR A 1 191 ? 1.166 0.644 -5.669 1.00 93.44 191 THR A CA 1
ATOM 1500 C C . THR A 1 191 ? 2.038 1.151 -4.546 1.00 93.44 191 THR A C 1
ATOM 1502 O O . THR A 1 191 ? 3.260 1.055 -4.622 1.00 93.44 191 THR A O 1
ATOM 1505 N N . ILE A 1 192 ? 1.411 1.652 -3.488 1.00 92.69 192 ILE A N 1
ATOM 1506 C CA . ILE A 1 192 ? 2.097 2.012 -2.251 1.00 92.69 192 ILE A CA 1
ATOM 1507 C C . ILE A 1 192 ? 1.329 1.462 -1.056 1.00 92.69 192 ILE A C 1
ATOM 1509 O O . ILE A 1 192 ? 0.138 1.726 -0.905 1.00 92.69 192 ILE A O 1
ATOM 1513 N N . LEU A 1 193 ? 2.023 0.680 -0.234 1.00 93.56 193 LEU A N 1
ATOM 1514 C CA . LEU A 1 193 ? 1.576 0.247 1.083 1.00 93.56 193 LEU A CA 1
ATOM 1515 C C . LEU A 1 193 ? 2.303 1.097 2.120 1.00 93.56 193 LEU A C 1
ATOM 1517 O O . LEU A 1 193 ? 3.536 1.133 2.141 1.00 93.56 193 LEU A O 1
ATOM 1521 N N . TRP A 1 194 ? 1.550 1.765 2.980 1.00 90.56 194 TRP A N 1
ATOM 1522 C CA . TRP A 1 194 ? 2.105 2.666 3.982 1.00 90.56 194 TRP A CA 1
ATOM 1523 C C . TRP A 1 194 ? 1.375 2.519 5.311 1.00 90.56 194 TRP A C 1
ATOM 1525 O O . TRP A 1 194 ? 0.188 2.188 5.358 1.00 90.56 194 TRP A O 1
ATOM 1535 N N . LEU A 1 195 ? 2.126 2.738 6.385 1.00 87.25 195 LEU A N 1
ATOM 1536 C CA . LEU A 1 195 ? 1.620 2.831 7.743 1.00 87.25 195 LEU A CA 1
ATOM 1537 C C . LEU A 1 195 ? 1.802 4.279 8.220 1.00 87.25 195 LEU A C 1
ATOM 1539 O O . LEU A 1 195 ? 2.956 4.701 8.248 1.00 87.25 195 LEU A O 1
ATOM 1543 N N . PRO A 1 196 ? 0.722 4.983 8.599 1.00 77.25 196 PRO A N 1
ATOM 1544 C CA . PRO A 1 196 ? 0.779 6.328 9.173 1.00 77.25 196 PRO A CA 1
ATOM 1545 C C . PRO A 1 196 ? 1.274 6.325 10.633 1.00 77.25 196 PRO A C 1
ATOM 1547 O O . PRO A 1 196 ? 1.903 5.341 11.093 1.00 77.25 196 PRO A O 1
#

Organism: NCBI:txid889268

Radius of gyration: 19.08 Å; chains: 1; bounding box: 47×28×59 Å

Secondary structure (DSSP, 8-state):
----TTHHHHHHHHHHHHT----TTTS-EEEEEEGGGT--HHHHHHHHHHTT-HHHHHHHHHHHHHHIIIIIGGGSS-TT--HHHHHSS--EEE-HHHHHHHHHHHHHHHHHHHHHHHHHHHHHHHHHHHHT-GGGPPPPTTTT----HHHHHHIIIIIT--SSPPEEEE---TT--S--EEEEE-SSEEEEEE--

Foldseek 3Di:
DPDQPCLVVLQVVQVVLQPAAADPAQAKGKHKHWLVVQDDPVLVVQCVVCPPPPVSNLVSVVVSLLSCLPPPVCVRDDVPDPSCCRNVFDKDWDDLVVLLVLLVVLGVRSVVSVVVQVVVLVVVCVVCVVVVNNVVRDPRPCPSHPHPSVVVSCSVNPVNDRPDQWIKIWSDDVPDPDWIKMWTDDNTMIMMITHD